Protein AF-0000000070210523 (afdb_homodimer)

Sequence (278 aa):
MSPIFCCSNTQGYKNRILSYESKFQTFMAWANYPKESNAVSPDTVPSSADITFAIQVVKQTNYGPLDSKRYFVTGSDGVFVEVTEQWLIDANFEKLNTFKNFKCATHNKFFEVNIYQKNPTNAHHWRANIARPATEIDLMSPIFCCSNTQGYKNRILSYESKFQTFMAWANYPKESNAVSPDTVPSSADITFAIQVVKQTNYGPLDSKRYFVTGSDGVFVEVTEQWLIDANFEKLNTFKNFKCATHNKFFEVNIYQKNPTNAHHWRANIARPATEIDL

Organism: Alternaria alternata (NCBI:txid5599)

Secondary structure (DSSP, 8-state):
-EESSSSTT-EE-S----BSHHHHHHHHHHH-TT-EE-PPPGGGSPPGGG--EEEEEEEEETTS-EEEEEEEEE-TT--EEEE-HHHHHHTTEEEEEEEEEEEETTTTEEEEEEEEEE-SGGGTGGGTSS---TT----/-EESSSSTT-EE-S----BSHHHHHHHHHHH-TT-EE-PPPGGGSPPGGG--EEEEEEEEETTS-EEEEEEEEE-TT--EEEE-HHHHHHTTEEEEEEEEEEEETTTTEEEEEEEEEE-SGGGTGGGTTS---TT----

Solvent-accessible surface area (backbone atoms only — not comparable to full-atom values): 15990 Å² total; per-residue (Å²): 113,45,61,72,39,95,45,82,66,57,36,83,41,94,58,61,82,55,41,57,43,62,59,54,50,51,46,51,70,60,42,39,50,80,30,60,52,54,62,50,58,76,87,73,49,74,61,66,89,55,36,64,44,33,37,35,44,35,34,25,36,68,100,52,60,80,70,47,80,43,34,32,36,28,48,90,81,62,57,69,42,37,39,50,72,66,54,41,56,76,63,38,46,39,78,46,101,50,65,38,34,30,36,21,78,92,75,43,34,34,33,41,40,34,40,26,32,62,45,78,71,52,72,65,58,64,67,68,84,58,77,80,68,80,66,82,65,85,122,114,44,61,72,38,93,44,81,66,56,36,84,40,92,57,62,83,55,40,56,44,62,59,54,49,51,46,50,70,62,43,40,51,82,31,60,50,55,65,50,59,77,87,73,50,74,60,67,88,53,38,64,44,33,39,36,44,36,34,27,35,68,99,51,61,81,69,44,79,44,35,33,37,28,49,90,82,63,60,70,44,35,40,50,72,65,54,41,57,74,64,39,46,38,78,47,100,48,66,41,35,30,36,20,79,90,75,44,34,32,34,41,37,32,37,26,31,63,42,81,70,51,77,66,59,66,69,70,82,63,72,84,66,84,65,85,64,86,122

Structure (mmCIF, N/CA/C/O backbone):
data_AF-0000000070210523-model_v1
#
loop_
_entity.id
_entity.type
_entity.pdbx_description
1 polymer 'Uncharacterized protein'
#
loop_
_atom_site.group_PDB
_atom_site.id
_atom_site.type_symbol
_atom_site.label_atom_id
_atom_site.label_alt_id
_atom_site.label_comp_id
_atom_site.label_asym_id
_atom_site.label_entity_id
_atom_site.label_seq_id
_atom_site.pdbx_PDB_ins_code
_atom_site.Cartn_x
_atom_site.Cartn_y
_atom_site.Cartn_z
_atom_site.occupancy
_atom_site.B_iso_or_equiv
_atom_site.auth_seq_id
_atom_site.auth_comp_id
_atom_site.auth_asym_id
_atom_site.auth_atom_id
_atom_site.pdbx_PDB_model_num
ATOM 1 N N . MET A 1 1 ? -2.912 31.094 9.398 1 88.38 1 MET A N 1
ATOM 2 C CA . MET A 1 1 ? -2.1 30.094 8.703 1 88.38 1 MET A CA 1
ATOM 3 C C . MET A 1 1 ? -0.884 29.703 9.531 1 88.38 1 MET A C 1
ATOM 5 O O . MET A 1 1 ? -0.323 30.531 10.25 1 88.38 1 MET A O 1
ATOM 9 N N . SER A 1 2 ? -0.708 28.469 9.703 1 92.94 2 SER A N 1
ATOM 10 C CA . SER A 1 2 ? 0.456 27.969 10.422 1 92.94 2 SER A CA 1
ATOM 11 C C . SER A 1 2 ? 1.292 27.047 9.555 1 92.94 2 SER A C 1
ATOM 13 O O . SER A 1 2 ? 0.769 26.406 8.641 1 92.94 2 SER A O 1
ATOM 15 N N . PRO A 1 3 ? 2.607 27.047 9.773 1 94.81 3 PRO A N 1
ATOM 16 C CA . PRO A 1 3 ? 3.457 26.141 9.008 1 94.81 3 PRO A CA 1
ATOM 17 C C . PRO A 1 3 ? 3.07 24.672 9.188 1 94.81 3 PRO A C 1
ATOM 19 O O . PRO A 1 3 ? 2.684 24.266 10.289 1 94.81 3 PRO A O 1
ATOM 22 N N . ILE A 1 4 ? 3.141 24 8.086 1 95.19 4 ILE A N 1
ATOM 23 C CA . ILE A 1 4 ? 2.824 22.578 8.164 1 95.19 4 ILE A CA 1
ATOM 24 C C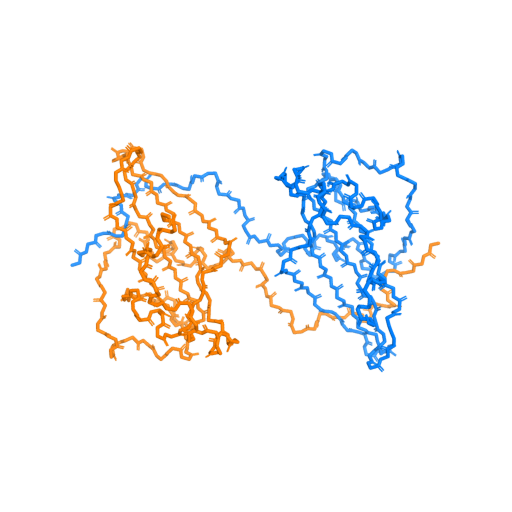 . ILE A 1 4 ? 3.973 21.828 8.836 1 95.19 4 ILE A C 1
ATOM 26 O O . ILE A 1 4 ? 3.75 21 9.727 1 95.19 4 ILE A O 1
ATOM 30 N N . PHE A 1 5 ? 5.184 22.125 8.383 1 95.31 5 PHE A N 1
ATOM 31 C CA . PHE A 1 5 ? 6.402 21.594 8.992 1 95.31 5 PHE A CA 1
ATOM 32 C C . PHE A 1 5 ? 7.148 22.703 9.734 1 95.31 5 PHE A C 1
ATOM 34 O O . PHE A 1 5 ? 7.043 23.875 9.375 1 95.31 5 PHE A O 1
ATOM 41 N N . CYS A 1 6 ? 7.828 22.344 10.703 1 94.31 6 CYS A N 1
ATOM 42 C CA . CYS A 1 6 ? 8.414 23.344 11.602 1 94.31 6 CYS A CA 1
ATOM 43 C C . CYS A 1 6 ? 9.562 24.078 10.93 1 94.31 6 CYS A C 1
ATOM 45 O O . CYS A 1 6 ? 9.844 25.234 11.258 1 94.31 6 CYS A O 1
ATOM 47 N N . CYS A 1 7 ? 10.297 23.5 10.125 1 94.5 7 CYS A N 1
ATOM 48 C CA . CYS A 1 7 ? 11.398 24.172 9.445 1 94.5 7 CYS A CA 1
ATOM 49 C C . CYS A 1 7 ? 11.906 23.312 8.289 1 94.5 7 CYS A C 1
ATOM 51 O O . CYS A 1 7 ? 11.328 22.281 7.969 1 94.5 7 CYS A O 1
ATOM 53 N N . SER A 1 8 ? 12.898 23.812 7.5 1 90.56 8 SER A N 1
ATOM 54 C CA . SER A 1 8 ? 13.414 23.172 6.293 1 90.56 8 SER A CA 1
ATOM 55 C C . SER A 1 8 ? 14.312 21.984 6.637 1 90.56 8 SER A C 1
ATOM 57 O O . SER A 1 8 ? 14.766 21.266 5.746 1 90.56 8 SER A O 1
ATOM 59 N N . ASN A 1 9 ? 14.43 21.766 7.977 1 89.25 9 ASN A N 1
ATOM 60 C CA . ASN A 1 9 ? 15.32 20.688 8.383 1 89.25 9 ASN A CA 1
ATOM 61 C C . ASN A 1 9 ? 14.555 19.391 8.609 1 89.25 9 ASN A C 1
ATOM 63 O O . ASN A 1 9 ? 15.125 18.391 9.062 1 89.25 9 ASN A O 1
ATOM 67 N N . THR A 1 10 ? 13.266 19.438 8.359 1 90.5 10 THR A N 1
ATOM 68 C CA . THR A 1 10 ? 12.461 18.219 8.477 1 90.5 10 THR A CA 1
ATOM 69 C C . THR A 1 10 ? 12.898 17.188 7.453 1 90.5 10 THR A C 1
ATOM 71 O O . THR A 1 10 ? 12.938 17.469 6.254 1 90.5 10 THR A O 1
ATOM 74 N N . GLN A 1 11 ? 13.32 15.953 7.934 1 87.44 11 GLN A N 1
ATOM 75 C CA . GLN A 1 11 ? 13.805 14.906 7.051 1 87.44 11 GLN A CA 1
ATOM 76 C C . GLN A 1 11 ? 13.086 13.586 7.312 1 87.44 11 GLN A C 1
ATOM 78 O O . GLN A 1 11 ? 12.625 13.336 8.43 1 87.44 11 GLN A O 1
ATOM 83 N N . GLY A 1 12 ? 13.031 12.828 6.203 1 87 12 GLY A N 1
ATOM 84 C CA . GLY A 1 12 ? 12.461 11.5 6.352 1 87 12 GLY A CA 1
ATOM 85 C C . GLY A 1 12 ? 13.164 10.664 7.406 1 87 12 GLY A C 1
ATOM 86 O O . GLY A 1 12 ? 14.383 10.773 7.59 1 87 12 GLY A O 1
ATOM 87 N N . TYR A 1 13 ? 12.328 9.938 8.18 1 82.75 13 TYR A N 1
ATOM 88 C CA . TYR A 1 13 ? 12.852 9.109 9.266 1 82.75 13 TYR A CA 1
ATOM 89 C C . TYR A 1 13 ? 12.391 7.664 9.109 1 82.75 13 TYR A C 1
ATOM 91 O O . TYR A 1 13 ? 11.219 7.352 9.305 1 82.75 13 TYR A O 1
ATOM 99 N N . LYS A 1 14 ? 13.219 6.691 8.844 1 69.31 14 LYS A N 1
ATOM 100 C CA . LYS A 1 14 ? 13.039 5.242 8.766 1 69.31 14 LYS A CA 1
ATOM 101 C C . LYS A 1 14 ? 11.844 4.891 7.879 1 69.31 14 LYS A C 1
ATOM 103 O O . LYS A 1 14 ? 11.031 4.031 8.234 1 69.31 14 LYS A O 1
ATOM 108 N N . ASN A 1 15 ? 11.656 5.715 6.773 1 69.75 15 ASN A N 1
ATOM 109 C CA . ASN A 1 15 ? 10.523 5.48 5.887 1 69.75 15 ASN A CA 1
ATOM 110 C C . ASN A 1 15 ? 10.758 4.27 4.984 1 69.75 15 ASN A C 1
ATOM 112 O O . ASN A 1 15 ? 11.875 4.043 4.516 1 69.75 15 ASN A O 1
ATOM 116 N N . ARG A 1 16 ? 9.719 3.406 5.051 1 58.41 16 ARG A N 1
ATOM 117 C CA . ARG A 1 16 ? 9.758 2.279 4.121 1 58.41 16 ARG A CA 1
ATOM 118 C C . ARG A 1 16 ? 9.062 2.629 2.811 1 58.41 16 ARG A C 1
ATOM 120 O O . ARG A 1 16 ? 8.18 3.486 2.777 1 58.41 16 ARG A O 1
ATOM 127 N N . ILE A 1 17 ? 9.727 2.383 1.803 1 55.66 17 ILE A N 1
ATOM 128 C CA . ILE A 1 17 ? 9.031 2.537 0.526 1 55.66 17 ILE A CA 1
ATOM 129 C C . ILE A 1 17 ? 7.746 1.714 0.532 1 55.66 17 ILE A C 1
ATOM 131 O O . ILE A 1 17 ? 7.781 0.5 0.744 1 55.66 17 ILE A O 1
ATOM 135 N N . LEU A 1 18 ? 6.688 2.541 0.627 1 59.22 18 LEU A N 1
ATOM 136 C CA . LEU A 1 18 ? 5.387 1.886 0.697 1 59.22 18 LEU A CA 1
ATOM 137 C C . LEU A 1 18 ? 4.855 1.584 -0.7 1 59.22 18 LEU A C 1
ATOM 139 O O . LEU A 1 18 ? 3.816 2.113 -1.101 1 59.22 18 LEU A O 1
ATOM 143 N N . SER A 1 19 ? 5.582 1.143 -1.486 1 62.94 19 SER A N 1
ATOM 144 C CA . SER A 1 19 ? 5.125 0.692 -2.797 1 62.94 19 SER A CA 1
ATOM 145 C C . SER A 1 19 ? 5.324 -0.81 -2.965 1 62.94 19 SER A C 1
ATOM 147 O O . SER A 1 19 ? 6.379 -1.346 -2.617 1 62.94 19 SER A O 1
ATOM 149 N N . TYR A 1 20 ? 4.168 -1.406 -3.096 1 71.75 20 TYR A N 1
ATOM 150 C CA . TYR A 1 20 ? 4.262 -2.818 -3.447 1 71.75 20 TYR A CA 1
ATOM 151 C C . TYR A 1 20 ? 4.461 -2.994 -4.949 1 71.75 20 TYR A C 1
ATOM 153 O O . TYR A 1 20 ? 4.637 -4.117 -5.43 1 71.75 20 TYR A O 1
ATOM 161 N N . GLU A 1 21 ? 4.535 -1.792 -5.578 1 77.19 21 GLU A N 1
ATOM 162 C CA . GLU A 1 21 ? 4.617 -1.863 -7.035 1 77.19 21 GLU A CA 1
ATOM 163 C C . GLU A 1 21 ? 5.895 -2.57 -7.48 1 77.19 21 GLU A C 1
ATOM 165 O O . GLU A 1 21 ? 5.867 -3.395 -8.398 1 77.19 21 GLU A O 1
ATOM 170 N N . SER A 1 22 ? 6.934 -2.266 -6.762 1 78.19 22 SER A N 1
ATOM 171 C CA . SER A 1 22 ? 8.211 -2.857 -7.141 1 78.19 22 SER A CA 1
ATOM 172 C C . SER A 1 22 ? 8.195 -4.375 -6.973 1 78.19 22 SER A C 1
ATOM 174 O O . SER A 1 22 ? 8.82 -5.098 -7.746 1 78.19 22 SER A O 1
ATOM 176 N N . LYS A 1 23 ? 7.5 -4.898 -6.035 1 82.81 23 LYS A N 1
ATOM 177 C CA . LYS A 1 23 ? 7.395 -6.336 -5.812 1 82.81 23 LYS A CA 1
ATOM 178 C C . LYS A 1 23 ? 6.656 -7.02 -6.961 1 82.81 23 LYS A C 1
ATOM 180 O O . LYS A 1 23 ? 7.074 -8.078 -7.434 1 82.81 23 LYS A O 1
ATOM 185 N N . PHE A 1 24 ? 5.555 -6.312 -7.438 1 87.62 24 PHE A N 1
ATOM 186 C CA . PHE A 1 24 ? 4.824 -6.844 -8.578 1 87.62 24 PHE A CA 1
ATOM 187 C C . PHE A 1 24 ? 5.699 -6.84 -9.828 1 87.62 24 PHE A C 1
ATOM 189 O O . PHE A 1 24 ? 5.734 -7.824 -10.57 1 87.62 24 PHE A O 1
ATOM 196 N N . GLN A 1 25 ? 6.422 -5.742 -9.984 1 83.56 25 GLN A N 1
ATOM 197 C CA . GLN A 1 25 ? 7.254 -5.609 -11.172 1 83.56 25 GLN A CA 1
ATOM 198 C C . GLN A 1 25 ? 8.375 -6.645 -11.188 1 83.56 25 GLN A C 1
ATOM 200 O O . GLN A 1 25 ? 8.656 -7.25 -12.219 1 83.56 25 GLN A O 1
ATOM 205 N N . THR A 1 26 ? 9.008 -6.816 -10.07 1 85 26 THR A N 1
ATOM 206 C CA . THR A 1 26 ? 10.078 -7.793 -9.953 1 85 26 THR A CA 1
ATOM 207 C C . THR A 1 26 ? 9.57 -9.195 -10.266 1 85 26 THR A C 1
ATOM 209 O O . THR A 1 26 ? 10.203 -9.938 -11.023 1 85 26 THR A O 1
ATOM 212 N N . PHE A 1 27 ? 8.391 -9.539 -9.758 1 93.69 27 PHE A N 1
ATOM 213 C CA . PHE A 1 27 ? 7.852 -10.867 -9.992 1 93.69 27 PHE A CA 1
ATOM 214 C C . PHE A 1 27 ? 7.445 -11.039 -11.453 1 93.69 27 PHE A C 1
ATOM 216 O O . PHE A 1 27 ? 7.75 -12.062 -12.07 1 93.69 27 PHE A O 1
ATOM 223 N N . MET A 1 28 ? 6.785 -10.047 -11.961 1 91.69 28 MET A N 1
ATOM 224 C CA . MET A 1 28 ? 6.285 -10.188 -13.328 1 91.69 28 MET A CA 1
ATOM 225 C C . MET A 1 28 ? 7.438 -10.25 -14.328 1 91.69 28 MET A C 1
ATOM 227 O O . MET A 1 28 ? 7.344 -10.938 -15.344 1 91.69 28 MET A O 1
ATOM 231 N N . ALA A 1 29 ? 8.508 -9.539 -13.992 1 86.94 29 ALA A N 1
ATOM 232 C CA . ALA A 1 29 ? 9.688 -9.609 -14.852 1 86.94 29 ALA A CA 1
ATOM 233 C C . ALA A 1 29 ? 10.289 -11.008 -14.836 1 86.94 29 ALA A C 1
ATOM 235 O O . ALA A 1 29 ? 10.766 -11.5 -15.867 1 86.94 29 ALA A O 1
ATOM 236 N N . TRP A 1 30 ? 10.234 -11.648 -13.719 1 91.38 30 TRP A N 1
ATOM 237 C CA . TRP A 1 30 ? 10.797 -12.984 -13.562 1 91.38 30 TRP A CA 1
ATOM 238 C C . TRP A 1 30 ? 9.844 -14.047 -14.094 1 91.38 30 TRP A C 1
ATOM 240 O O . TRP A 1 30 ? 10.266 -15.016 -14.727 1 91.38 30 TRP A O 1
ATOM 250 N N . ALA A 1 31 ? 8.523 -13.898 -13.844 1 94.56 31 ALA A N 1
ATOM 251 C CA . ALA A 1 31 ? 7.531 -14.961 -14 1 94.56 31 ALA A CA 1
ATOM 252 C C . ALA A 1 31 ? 6.918 -14.93 -15.398 1 94.56 31 ALA A C 1
ATOM 254 O O . ALA A 1 31 ? 6.195 -15.852 -15.781 1 94.56 31 ALA A O 1
ATOM 255 N N . ASN A 1 32 ? 7.215 -13.898 -16.062 1 88.25 32 ASN A N 1
ATOM 256 C CA . ASN A 1 32 ? 6.551 -13.766 -17.359 1 88.25 32 ASN A CA 1
ATOM 257 C C . ASN A 1 32 ? 6.734 -15.008 -18.219 1 88.25 32 ASN A C 1
ATOM 259 O O . ASN A 1 32 ? 7.762 -15.688 -18.125 1 88.25 32 ASN A O 1
ATOM 263 N N . TYR A 1 33 ? 5.668 -15.242 -19.078 1 90.44 33 TYR A N 1
ATOM 264 C CA . TYR A 1 33 ? 5.734 -16.375 -19.984 1 90.44 33 TYR A CA 1
ATOM 265 C C . TYR A 1 33 ? 7.02 -16.344 -20.812 1 90.44 33 TYR A C 1
ATOM 267 O O . TYR A 1 33 ? 7.457 -15.266 -21.25 1 90.44 33 TYR A O 1
ATOM 275 N N . PRO A 1 34 ? 7.656 -17.422 -20.859 1 93.44 34 PRO A N 1
ATOM 276 C CA . PRO A 1 34 ? 7.27 -18.828 -20.672 1 93.44 34 PRO A CA 1
ATOM 277 C C . PRO A 1 34 ? 7.805 -19.422 -19.375 1 93.44 34 PRO A C 1
ATOM 279 O O . PRO A 1 34 ? 8.078 -20.609 -19.297 1 93.44 34 PRO A O 1
ATOM 282 N N . LYS A 1 35 ? 7.961 -18.609 -18.391 1 93.25 35 LYS A N 1
ATOM 283 C CA . LYS A 1 35 ? 8.508 -19.109 -17.125 1 93.25 35 LYS A CA 1
ATOM 284 C C . LYS A 1 35 ? 7.684 -20.281 -16.594 1 93.25 35 LYS A C 1
ATOM 286 O O . LYS A 1 35 ? 6.453 -20.219 -16.562 1 93.25 35 LYS A O 1
ATOM 291 N N . GLU A 1 36 ? 8.336 -21.375 -16.281 1 95.69 36 GLU A N 1
ATOM 292 C CA . GLU A 1 36 ? 7.723 -22.531 -15.641 1 95.69 36 GLU A CA 1
ATOM 293 C C . GLU A 1 36 ? 8.305 -22.766 -14.25 1 95.69 36 GLU A C 1
ATOM 295 O O . GLU A 1 36 ? 9.43 -22.344 -13.961 1 95.69 36 GLU A O 1
ATOM 300 N N . SER A 1 37 ? 7.496 -23.297 -13.352 1 94.44 37 SER A N 1
ATOM 301 C CA . SER A 1 37 ? 7.961 -23.547 -11.992 1 94.44 37 SER A CA 1
ATOM 302 C C . SER A 1 37 ? 7.203 -24.703 -11.352 1 94.44 37 SER A C 1
ATOM 304 O O . SER A 1 37 ? 6.125 -25.078 -11.812 1 94.44 37 SER A O 1
ATOM 306 N N . ASN A 1 38 ? 7.836 -25.344 -10.398 1 95 38 ASN A N 1
ATOM 307 C CA . ASN A 1 38 ? 7.215 -26.281 -9.477 1 95 38 ASN A CA 1
ATOM 308 C C . ASN A 1 38 ? 7.688 -26.047 -8.039 1 95 38 ASN A C 1
ATOM 310 O O . ASN A 1 38 ? 8.828 -25.625 -7.816 1 95 38 ASN A O 1
ATOM 314 N N . ALA A 1 39 ? 6.727 -26.281 -7.125 1 93.69 39 ALA A N 1
ATOM 315 C CA . ALA A 1 39 ? 7.082 -26.062 -5.723 1 93.69 39 ALA A CA 1
ATOM 316 C C . ALA A 1 39 ? 8.273 -26.938 -5.324 1 93.69 39 ALA A C 1
ATOM 318 O O . ALA A 1 39 ? 8.344 -28.109 -5.695 1 93.69 39 ALA A O 1
ATOM 319 N N . VAL A 1 40 ? 9.195 -26.328 -4.66 1 91.38 40 VAL A N 1
ATOM 320 C CA . VAL A 1 40 ? 10.398 -27.031 -4.227 1 91.38 40 VAL A CA 1
ATOM 321 C C . VAL A 1 40 ? 10.203 -27.547 -2.799 1 91.38 40 VAL A C 1
ATOM 323 O O . VAL A 1 40 ? 9.25 -27.156 -2.117 1 91.38 40 VAL A O 1
ATOM 326 N N . SER A 1 41 ? 11.055 -28.453 -2.445 1 89.44 41 SER A N 1
ATOM 327 C CA . SER A 1 41 ? 11.055 -28.922 -1.065 1 89.44 41 SER A CA 1
ATOM 328 C C . SER A 1 41 ? 11.414 -27.812 -0.097 1 89.44 41 SER A C 1
ATOM 330 O O . SER A 1 41 ? 12.234 -26.938 -0.419 1 89.44 41 SER A O 1
ATOM 332 N N . PRO A 1 42 ? 10.781 -27.812 1.046 1 85.5 42 PRO A N 1
ATOM 333 C CA . PRO A 1 42 ? 11.023 -26.75 2.025 1 85.5 42 PRO A CA 1
ATOM 334 C C . PRO A 1 42 ? 12.508 -26.578 2.344 1 85.5 42 PRO A C 1
ATOM 336 O O . PRO A 1 42 ? 12.953 -25.453 2.641 1 85.5 42 PRO A O 1
ATOM 339 N N . ASP A 1 43 ? 13.227 -27.656 2.221 1 83.12 43 ASP A N 1
ATOM 340 C CA . ASP A 1 43 ? 14.641 -27.609 2.59 1 83.12 43 ASP A CA 1
ATOM 341 C C . ASP A 1 43 ? 15.453 -26.828 1.568 1 83.12 43 ASP A C 1
ATOM 343 O O . ASP A 1 43 ? 16.562 -26.391 1.858 1 83.12 43 ASP A O 1
ATOM 347 N N . THR A 1 44 ? 14.906 -26.625 0.389 1 81.75 44 THR A N 1
ATOM 348 C CA . THR A 1 44 ? 15.641 -25.953 -0.678 1 81.75 44 THR A CA 1
ATOM 349 C C . THR A 1 44 ? 15.289 -24.469 -0.729 1 81.75 44 THR A C 1
ATOM 351 O O . THR A 1 44 ? 15.883 -23.719 -1.492 1 81.75 44 THR A O 1
ATOM 354 N N . VAL A 1 45 ? 14.32 -24.094 0.044 1 83.56 45 VAL A N 1
ATOM 355 C CA . VAL A 1 45 ? 13.891 -22.703 0.057 1 83.56 45 VAL A CA 1
ATOM 356 C C . VAL A 1 45 ? 14.906 -21.859 0.819 1 83.56 45 VAL A C 1
ATOM 358 O O . VAL A 1 45 ? 15.422 -22.281 1.857 1 83.56 45 VAL A O 1
ATOM 361 N N . PRO A 1 46 ? 15.297 -20.688 0.19 1 75.69 46 PRO A N 1
ATOM 362 C CA . PRO A 1 46 ? 16.172 -19.797 0.97 1 75.69 46 PRO A CA 1
ATOM 363 C C . PRO A 1 46 ? 15.641 -19.562 2.387 1 75.69 46 PRO A C 1
ATOM 365 O O . PRO A 1 46 ? 14.453 -19.75 2.646 1 75.69 46 PRO A O 1
ATOM 368 N N . SER A 1 47 ? 16.609 -19.234 3.287 1 74.69 47 SER A N 1
ATOM 369 C CA . SER A 1 47 ? 16.203 -18.969 4.668 1 74.69 47 SER A CA 1
ATOM 370 C C . SER A 1 47 ? 15.086 -17.938 4.734 1 74.69 47 SER A C 1
ATOM 372 O O . SER A 1 47 ? 15.141 -16.922 4.043 1 74.69 47 SER A O 1
ATOM 374 N N . SER A 1 48 ? 14.023 -18.266 5.445 1 68.44 48 SER A N 1
ATOM 375 C CA . SER A 1 48 ? 12.867 -17.375 5.594 1 68.44 48 SER A CA 1
ATOM 376 C C . SER A 1 48 ? 13.289 -16 6.082 1 68.44 48 SER A C 1
ATOM 378 O O . SER A 1 48 ? 12.609 -15.008 5.82 1 68.44 48 SER A O 1
ATOM 380 N N . ALA A 1 49 ? 14.43 -16 6.781 1 68.06 49 ALA A N 1
ATOM 381 C CA . ALA A 1 49 ? 14.898 -14.719 7.305 1 68.06 49 ALA A CA 1
ATOM 382 C C . ALA A 1 49 ? 15.273 -13.766 6.172 1 68.06 49 ALA A C 1
ATOM 384 O O . ALA A 1 49 ? 15.227 -12.547 6.332 1 68.06 49 ALA A O 1
ATOM 385 N N . ASP A 1 50 ? 15.5 -14.375 5.031 1 75.31 50 ASP A N 1
ATOM 386 C CA . ASP A 1 50 ? 15.969 -13.578 3.902 1 75.31 50 ASP A CA 1
ATOM 387 C C . ASP A 1 50 ? 14.812 -13.211 2.973 1 75.31 50 ASP A C 1
ATOM 389 O O . ASP A 1 50 ? 14.992 -12.438 2.031 1 75.31 50 ASP A O 1
ATOM 393 N N . ILE A 1 51 ? 13.758 -13.844 3.312 1 79.75 51 ILE A N 1
ATOM 394 C CA . ILE A 1 51 ? 12.594 -13.633 2.459 1 79.75 51 ILE A CA 1
ATOM 395 C C . ILE A 1 51 ? 11.711 -12.539 3.053 1 79.75 51 ILE A C 1
ATOM 397 O O . ILE A 1 51 ? 11.289 -12.625 4.211 1 79.75 51 ILE A O 1
ATOM 401 N N . THR A 1 52 ? 11.547 -11.508 2.25 1 74.06 52 THR A N 1
ATOM 402 C CA . THR A 1 52 ? 10.797 -10.383 2.793 1 74.06 52 THR A CA 1
ATOM 403 C C . THR A 1 52 ? 9.359 -10.398 2.299 1 74.06 52 THR A C 1
ATOM 405 O O . THR A 1 52 ? 8.469 -9.844 2.947 1 74.06 52 THR A O 1
ATOM 408 N N . PHE A 1 53 ? 9.117 -10.992 1.183 1 86.62 53 PHE A N 1
ATOM 409 C CA . PHE A 1 53 ? 7.738 -11.055 0.72 1 86.62 53 PHE A CA 1
ATOM 410 C C . PHE A 1 53 ? 7.508 -12.305 -0.126 1 86.62 53 PHE A C 1
ATOM 412 O O . PHE A 1 53 ? 8.461 -12.977 -0.515 1 86.62 53 PHE A O 1
ATOM 419 N N . ALA A 1 54 ? 6.336 -12.625 -0.255 1 92.25 54 ALA A N 1
ATOM 420 C CA . ALA A 1 54 ? 5.898 -13.727 -1.114 1 92.25 54 ALA A CA 1
ATOM 421 C C . ALA A 1 54 ? 4.832 -13.258 -2.1 1 92.25 54 ALA A C 1
ATOM 423 O O . ALA A 1 54 ? 4.176 -12.234 -1.876 1 92.25 54 ALA A O 1
ATOM 424 N N . ILE A 1 55 ? 4.781 -13.914 -3.189 1 95.5 55 ILE A N 1
ATOM 425 C CA . ILE A 1 55 ? 3.793 -13.641 -4.223 1 95.5 55 ILE A CA 1
ATOM 426 C C . ILE A 1 55 ? 2.836 -14.82 -4.352 1 95.5 55 ILE A C 1
ATOM 428 O O . ILE A 1 55 ? 3.262 -15.977 -4.336 1 95.5 55 ILE A O 1
ATOM 432 N N . GLN A 1 56 ? 1.583 -14.602 -4.383 1 95.75 56 GLN A N 1
ATOM 433 C CA . GLN A 1 56 ? 0.582 -15.586 -4.773 1 95.75 56 GLN A CA 1
ATOM 434 C C . GLN A 1 56 ? 0.037 -15.297 -6.168 1 95.75 56 GLN A C 1
ATOM 436 O O . GLN A 1 56 ? -0.278 -14.148 -6.492 1 95.75 56 GLN A O 1
ATOM 441 N N . VAL A 1 57 ? 0.057 -16.312 -7.016 1 96.25 57 VAL A N 1
ATOM 442 C CA . VAL A 1 57 ? -0.606 -16.234 -8.312 1 96.25 57 VAL A CA 1
ATOM 443 C C . VAL A 1 57 ? -1.846 -17.125 -8.32 1 96.25 57 VAL A C 1
ATOM 445 O O . VAL A 1 57 ? -1.741 -18.344 -8.164 1 96.25 57 VAL A O 1
ATOM 448 N N . VAL A 1 58 ? -2.979 -16.531 -8.422 1 93.62 58 VAL A N 1
ATOM 449 C CA . VAL A 1 58 ? -4.238 -17.25 -8.547 1 93.62 58 VAL A CA 1
ATOM 450 C C . VAL A 1 58 ? -4.68 -17.281 -10.008 1 93.62 58 VAL A C 1
ATOM 452 O O . VAL A 1 58 ? -4.801 -16.219 -10.641 1 93.62 58 VAL A O 1
ATOM 455 N N . LYS A 1 59 ? -4.781 -18.422 -10.5 1 95.12 59 LYS A N 1
ATOM 456 C CA . LYS A 1 59 ? -5.25 -18.609 -11.867 1 95.12 59 LYS A CA 1
ATOM 457 C C . LYS A 1 59 ? -6.684 -19.141 -11.891 1 95.12 59 LYS A C 1
ATOM 459 O O . LYS A 1 59 ? -7.016 -20.078 -11.18 1 95.12 59 LYS A O 1
ATOM 464 N N . GLN A 1 60 ? -7.461 -18.438 -12.648 1 92.69 60 GLN A N 1
ATOM 465 C CA . GLN A 1 60 ? -8.859 -18.844 -12.75 1 92.69 60 GLN A CA 1
ATOM 466 C C . GLN A 1 60 ? -9.359 -18.734 -14.188 1 92.69 60 GLN A C 1
ATOM 468 O O . GLN A 1 60 ? -8.883 -17.891 -14.953 1 92.69 60 GLN A O 1
ATOM 473 N N . THR A 1 61 ? -10.172 -19.688 -14.594 1 91.06 61 THR A N 1
ATOM 474 C CA . THR A 1 61 ? -10.914 -19.547 -15.844 1 91.06 61 THR A CA 1
ATOM 475 C C . THR A 1 61 ? -12.055 -18.547 -15.68 1 91.06 61 THR A C 1
ATOM 477 O O . THR A 1 61 ? -12.789 -18.594 -14.688 1 91.06 61 THR A O 1
ATOM 480 N N . ASN A 1 62 ? -12.023 -17.562 -16.562 1 80.94 62 ASN A N 1
ATOM 481 C CA . ASN A 1 62 ? -13.102 -16.578 -16.484 1 80.94 62 ASN A CA 1
ATOM 482 C C . ASN A 1 62 ? -14.469 -17.25 -16.375 1 80.94 62 ASN A C 1
ATOM 484 O O . ASN A 1 62 ? -14.844 -18.062 -17.234 1 80.94 62 ASN A O 1
ATOM 488 N N . TYR A 1 63 ? -15.289 -16.953 -15.234 1 79.56 63 TYR A N 1
ATOM 489 C CA . TYR A 1 63 ? -16.578 -17.562 -14.93 1 79.56 63 TYR A CA 1
ATOM 490 C C . TYR A 1 63 ? -16.438 -19.062 -14.734 1 79.56 63 TYR A C 1
ATOM 492 O O . TYR A 1 63 ? -17.391 -19.812 -14.953 1 79.56 63 TYR A O 1
ATOM 500 N N . GLY A 1 64 ? -15.305 -19.484 -14.547 1 85.31 64 GLY A N 1
ATOM 501 C CA . GLY A 1 64 ? -15.039 -20.891 -14.328 1 85.31 64 GLY A CA 1
ATOM 502 C C . GLY A 1 64 ? -14.383 -21.172 -12.984 1 85.31 64 GLY A C 1
ATOM 503 O O . GLY A 1 64 ? -14.398 -20.328 -12.094 1 85.31 64 GLY A O 1
ATOM 504 N N . PRO A 1 65 ? -13.992 -22.375 -12.82 1 85.88 65 PRO A N 1
ATOM 505 C CA . PRO A 1 65 ? -13.375 -22.797 -11.562 1 85.88 65 PRO A CA 1
ATOM 506 C C . PRO A 1 65 ? -11.969 -22.25 -11.367 1 85.88 65 PRO A C 1
ATOM 508 O O . PRO A 1 65 ? -11.359 -21.766 -12.328 1 85.88 65 PRO A O 1
ATOM 511 N N . LEU A 1 66 ? -11.523 -22.25 -10.141 1 89.94 66 LEU A N 1
ATOM 512 C CA . LEU A 1 66 ? -10.133 -21.953 -9.797 1 89.94 66 LEU A CA 1
ATOM 513 C C . LEU A 1 66 ? -9.195 -22.984 -10.398 1 89.94 66 LEU A C 1
ATOM 515 O O . LEU A 1 66 ? -9.422 -24.188 -10.25 1 89.94 66 LEU A O 1
ATOM 519 N N . ASP A 1 67 ? -8.242 -22.484 -11.211 1 92.81 67 ASP A N 1
ATOM 520 C CA . ASP A 1 67 ? -7.289 -23.375 -11.844 1 92.81 67 ASP A CA 1
ATOM 521 C C . ASP A 1 67 ? -6.133 -23.703 -10.906 1 92.81 67 ASP A C 1
ATOM 523 O O . ASP A 1 67 ? -5.738 -24.875 -10.781 1 92.81 67 ASP A O 1
ATOM 527 N N . SER A 1 68 ? -5.578 -22.703 -10.273 1 94.12 68 SER A N 1
ATOM 528 C CA . SER A 1 68 ? -4.434 -22.953 -9.406 1 94.12 68 SER A CA 1
ATOM 529 C C . SER A 1 68 ? -4.172 -21.766 -8.484 1 94.12 68 SER A C 1
ATOM 531 O O . SER A 1 68 ? -4.617 -20.641 -8.758 1 94.12 68 SER A O 1
ATOM 533 N N . LYS A 1 69 ? -3.611 -22.047 -7.309 1 94.81 69 LYS A N 1
ATOM 534 C CA . LYS A 1 69 ? -2.979 -21.094 -6.391 1 94.81 69 LYS A CA 1
ATOM 535 C C . LYS A 1 69 ? -1.517 -21.469 -6.148 1 94.81 69 LYS A C 1
ATOM 537 O O . LYS A 1 69 ? -1.219 -22.531 -5.617 1 94.81 69 LYS A O 1
ATOM 542 N N . ARG A 1 70 ? -0.699 -20.562 -6.641 1 96.38 70 ARG A N 1
ATOM 543 C CA . ARG A 1 70 ? 0.729 -20.828 -6.531 1 96.38 70 ARG A CA 1
ATOM 544 C C . ARG A 1 70 ? 1.438 -19.734 -5.738 1 96.38 70 ARG A C 1
ATOM 546 O O . ARG A 1 70 ? 1.025 -18.578 -5.762 1 96.38 70 ARG A O 1
ATOM 553 N N . TYR A 1 71 ? 2.479 -20.125 -5.031 1 96.44 71 TYR A N 1
ATOM 554 C CA . TYR A 1 71 ? 3.193 -19.219 -4.141 1 96.44 71 TYR A CA 1
ATOM 555 C C . TYR A 1 71 ? 4.68 -19.188 -4.48 1 96.44 71 TYR A C 1
ATOM 557 O O . TYR A 1 71 ? 5.281 -20.219 -4.773 1 96.44 71 TYR A O 1
ATOM 565 N N . PHE A 1 72 ? 5.203 -18.031 -4.461 1 95.56 72 PHE A N 1
ATOM 566 C CA . PHE A 1 72 ? 6.598 -17.797 -4.832 1 95.56 72 PHE A CA 1
ATOM 567 C C . PHE A 1 72 ? 7.289 -16.906 -3.814 1 95.56 72 PHE A C 1
ATOM 569 O O . PHE A 1 72 ? 6.695 -15.945 -3.314 1 95.56 72 PHE A O 1
ATOM 576 N N . VAL A 1 73 ? 8.562 -17.203 -3.496 1 93.69 73 VAL A N 1
ATOM 577 C CA . VAL A 1 73 ? 9.359 -16.375 -2.609 1 93.69 73 VAL A CA 1
ATOM 578 C C . VAL A 1 73 ? 10.719 -16.094 -3.254 1 93.69 73 VAL A C 1
ATOM 580 O O . VAL A 1 73 ? 11.148 -16.812 -4.156 1 93.69 73 VAL A O 1
ATOM 583 N N . THR A 1 74 ? 11.227 -14.992 -2.889 1 87 74 THR A N 1
ATOM 584 C CA . THR A 1 74 ? 12.547 -14.656 -3.412 1 87 74 THR A CA 1
ATOM 585 C C . THR A 1 74 ? 13.43 -14.078 -2.311 1 87 74 THR A C 1
ATOM 587 O O . THR A 1 74 ? 12.938 -13.461 -1.367 1 87 74 THR A O 1
ATOM 590 N N . GLY A 1 75 ? 14.586 -14.383 -2.395 1 77.12 75 GLY A N 1
ATOM 591 C CA . GLY A 1 75 ? 15.578 -13.727 -1.563 1 77.12 75 GLY A CA 1
ATOM 592 C C . GLY A 1 75 ? 16.078 -12.414 -2.152 1 77.12 75 GLY A C 1
ATOM 593 O O . GLY A 1 75 ? 15.328 -11.719 -2.842 1 77.12 75 GLY A O 1
ATOM 594 N N . SER A 1 76 ? 17.25 -12.055 -1.89 1 72.81 76 SER A N 1
ATOM 595 C CA . SER A 1 76 ? 17.844 -10.781 -2.287 1 72.81 76 SER A CA 1
ATOM 596 C C . SER A 1 76 ? 18.219 -10.789 -3.766 1 72.81 76 SER A C 1
ATOM 598 O O . SER A 1 76 ? 18.375 -9.727 -4.375 1 72.81 76 SER A O 1
ATOM 600 N N . ASP A 1 77 ? 18.25 -11.945 -4.426 1 73 77 ASP A N 1
ATOM 601 C CA . ASP A 1 77 ? 18.734 -12.023 -5.801 1 73 77 ASP A CA 1
ATOM 602 C C . ASP A 1 77 ? 17.594 -11.859 -6.797 1 73 77 ASP A C 1
ATOM 604 O O . ASP A 1 77 ? 17.828 -11.805 -8.008 1 73 77 ASP A O 1
ATOM 608 N N . GLY A 1 78 ? 16.422 -11.844 -6.367 1 76.44 78 GLY A N 1
ATOM 609 C CA . GLY A 1 78 ? 15.289 -11.602 -7.246 1 76.44 78 GLY A CA 1
ATOM 610 C C . GLY A 1 78 ? 14.82 -12.852 -7.973 1 76.44 78 GLY A C 1
ATOM 611 O O . GLY A 1 78 ? 13.898 -12.789 -8.789 1 76.44 78 GLY A O 1
ATOM 612 N N . VAL A 1 79 ? 15.562 -14 -7.703 1 83.06 79 VAL A N 1
ATOM 613 C CA . VAL A 1 79 ? 15.125 -15.258 -8.297 1 83.06 79 VAL A CA 1
ATOM 614 C C . VAL A 1 79 ? 14.07 -15.914 -7.414 1 83.06 79 VAL A C 1
ATOM 616 O O . VAL A 1 79 ? 14.297 -16.125 -6.219 1 83.06 79 VAL A O 1
ATOM 619 N N . PHE A 1 80 ? 12.984 -16.203 -8.031 1 93.62 80 PHE A N 1
ATOM 620 C CA . PHE A 1 80 ? 11.875 -16.719 -7.238 1 93.62 80 PHE A CA 1
ATOM 621 C C . PHE A 1 80 ? 11.906 -18.234 -7.199 1 93.62 80 PHE A C 1
ATOM 623 O O . PHE A 1 80 ? 12.375 -18.875 -8.148 1 93.62 80 PHE A O 1
ATOM 630 N N . VAL A 1 81 ? 11.477 -18.734 -6.137 1 92.94 81 VAL A N 1
ATOM 631 C CA . VAL A 1 81 ? 11.227 -20.172 -5.961 1 92.94 81 VAL A CA 1
ATOM 632 C C . VAL A 1 81 ? 9.773 -20.406 -5.57 1 92.94 81 VAL A C 1
ATOM 634 O O . VAL A 1 81 ? 9.211 -19.656 -4.766 1 92.94 81 VAL A O 1
ATOM 637 N N . GLU A 1 82 ? 9.195 -21.375 -6.215 1 96.56 82 GLU A N 1
ATOM 638 C CA . GLU A 1 82 ? 7.828 -21.734 -5.855 1 96.56 82 GLU A CA 1
ATOM 639 C C . GLU A 1 82 ? 7.793 -22.547 -4.57 1 96.56 82 GLU A C 1
ATOM 641 O O . GLU A 1 82 ? 8.609 -23.453 -4.383 1 96.56 82 GLU A O 1
ATOM 646 N N . VAL A 1 83 ? 6.898 -22.234 -3.633 1 95.12 83 VAL A N 1
ATOM 647 C CA . VAL A 1 83 ? 6.773 -22.922 -2.348 1 95.12 83 VAL A CA 1
ATOM 648 C C . VAL A 1 83 ? 5.324 -23.359 -2.133 1 95.12 83 VAL A C 1
ATOM 650 O O . VAL A 1 83 ? 4.434 -22.969 -2.889 1 95.12 83 VAL A O 1
ATOM 653 N N . THR A 1 84 ? 5.102 -24.219 -1.206 1 94.12 84 THR A N 1
ATOM 654 C CA . THR A 1 84 ? 3.754 -24.656 -0.866 1 94.12 84 THR A CA 1
ATOM 655 C C . THR A 1 84 ? 3.066 -23.641 0.043 1 94.12 84 THR A C 1
ATOM 657 O O . THR A 1 84 ? 3.73 -22.828 0.687 1 94.12 84 THR A O 1
ATOM 660 N N . GLU A 1 85 ? 1.741 -23.672 0.069 1 92.62 85 GLU A N 1
ATOM 661 C CA . GLU A 1 85 ? 0.985 -22.844 1.002 1 92.62 85 GLU A CA 1
ATOM 662 C C . GLU A 1 85 ? 1.399 -23.109 2.445 1 92.62 85 GLU A C 1
ATOM 664 O O . GLU A 1 85 ? 1.496 -22.188 3.256 1 92.62 85 GLU A O 1
ATOM 669 N N . GLN A 1 86 ? 1.64 -24.375 2.736 1 89.88 86 GLN A N 1
ATOM 670 C CA . GLN A 1 86 ? 2.045 -24.781 4.082 1 89.88 86 GLN A CA 1
ATOM 671 C C . GLN A 1 86 ? 3.346 -24.094 4.488 1 89.88 86 GLN A C 1
ATOM 673 O O . GLN A 1 86 ? 3.516 -23.703 5.645 1 89.88 86 GLN A O 1
ATOM 678 N N . TRP A 1 87 ? 4.207 -23.953 3.541 1 90.12 87 TRP A N 1
ATOM 679 C CA . TRP A 1 87 ? 5.461 -23.266 3.834 1 90.12 87 TRP A CA 1
ATOM 680 C C . TRP A 1 87 ? 5.211 -21.828 4.262 1 90.12 87 TRP A C 1
ATOM 682 O O . TRP A 1 87 ? 5.836 -21.344 5.207 1 90.12 87 TRP A O 1
ATOM 692 N N . LEU A 1 88 ? 4.379 -21.125 3.562 1 89.94 88 LEU A N 1
ATOM 693 C CA . LEU A 1 88 ? 4.051 -19.75 3.883 1 89.94 88 LEU A CA 1
ATOM 694 C C . LEU A 1 88 ? 3.459 -19.641 5.285 1 89.94 88 LEU A C 1
ATOM 696 O O . LEU A 1 88 ? 3.777 -18.703 6.027 1 89.94 88 LEU A O 1
ATOM 700 N N . ILE A 1 89 ? 2.568 -20.578 5.605 1 84.38 89 ILE A N 1
ATOM 701 C CA . ILE A 1 89 ? 1.914 -20.594 6.906 1 84.38 89 ILE A CA 1
ATOM 702 C C . ILE A 1 89 ? 2.955 -20.781 8.008 1 84.38 89 ILE A C 1
ATOM 704 O O . ILE A 1 89 ? 2.98 -20.031 8.984 1 84.38 89 ILE A O 1
ATOM 708 N N . ASP A 1 90 ? 3.814 -21.688 7.762 1 84.06 90 ASP A N 1
ATOM 709 C CA . ASP A 1 90 ? 4.844 -21.984 8.75 1 84.06 90 ASP A CA 1
ATOM 710 C C . ASP A 1 90 ? 5.801 -20.812 8.93 1 84.06 90 ASP A C 1
ATOM 712 O O . ASP A 1 90 ? 6.344 -20.609 10.016 1 84.06 90 ASP A O 1
ATOM 716 N N . ALA A 1 91 ? 5.953 -20.109 7.879 1 84.75 91 ALA A N 1
ATOM 717 C CA . ALA A 1 91 ? 6.887 -18.984 7.914 1 84.75 91 ALA A CA 1
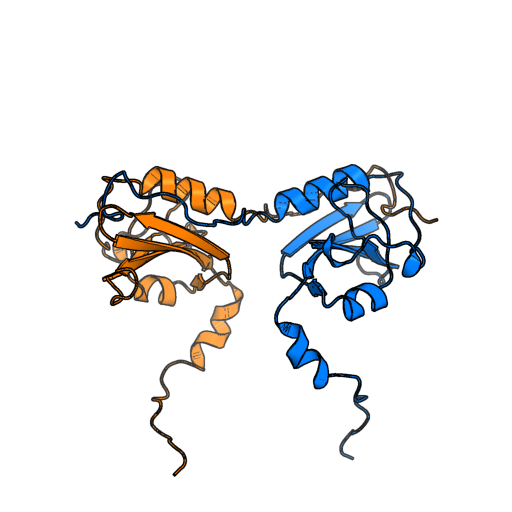ATOM 718 C C . ALA A 1 91 ? 6.191 -17.703 8.359 1 84.75 91 ALA A C 1
ATOM 720 O O . ALA A 1 91 ? 6.801 -16.625 8.383 1 84.75 91 ALA A O 1
ATOM 721 N N . ASN A 1 92 ? 4.926 -17.75 8.656 1 84.5 92 ASN A N 1
ATOM 722 C CA . ASN A 1 92 ? 4.137 -16.672 9.242 1 84.5 92 ASN A CA 1
ATOM 723 C C . ASN A 1 92 ? 3.973 -15.508 8.266 1 84.5 92 ASN A C 1
ATOM 725 O O . ASN A 1 92 ? 4.172 -14.352 8.641 1 84.5 92 ASN A O 1
ATOM 729 N N . PHE A 1 93 ? 3.734 -15.859 7.086 1 86.19 93 PHE A N 1
ATOM 730 C CA . PHE A 1 93 ? 3.4 -14.844 6.094 1 86.19 93 PHE A CA 1
ATOM 731 C C . PHE A 1 93 ? 1.91 -14.523 6.125 1 86.19 93 PHE A C 1
ATOM 733 O O . PHE A 1 93 ? 1.083 -15.422 6.305 1 86.19 93 PHE A O 1
ATOM 740 N N . GLU A 1 94 ? 1.606 -13.266 5.914 1 82.5 94 GLU A N 1
ATOM 741 C CA . GLU A 1 94 ? 0.22 -12.812 5.82 1 82.5 94 GLU A CA 1
ATOM 742 C C . GLU A 1 94 ? -0.034 -12.07 4.516 1 82.5 94 GLU A C 1
ATOM 744 O O . GLU A 1 94 ? 0.804 -11.289 4.066 1 82.5 94 GLU A O 1
ATOM 749 N N . LYS A 1 95 ? -1.19 -12.352 4.023 1 81.81 95 LYS A N 1
ATOM 750 C CA . LYS A 1 95 ? -1.606 -11.688 2.787 1 81.81 95 LYS A CA 1
ATOM 751 C C . LYS A 1 95 ? -1.861 -10.203 3.016 1 81.81 95 LYS A C 1
ATOM 753 O O . LYS A 1 95 ? -2.539 -9.828 3.973 1 81.81 95 LYS A O 1
ATOM 758 N N . LEU A 1 96 ? -1.228 -9.469 2.098 1 74.81 96 LEU A N 1
ATOM 759 C CA . LEU A 1 96 ? -1.506 -8.039 2.117 1 74.81 96 LEU A CA 1
ATOM 760 C C . LEU A 1 96 ? -2.734 -7.711 1.273 1 74.81 96 LEU A C 1
ATOM 762 O O . LEU A 1 96 ? -3.084 -8.461 0.361 1 74.81 96 LEU A O 1
ATOM 766 N N . ASN A 1 97 ? -3.395 -6.684 1.662 1 69.06 97 ASN A N 1
ATOM 767 C CA . ASN A 1 97 ? -4.566 -6.262 0.905 1 69.06 97 ASN A CA 1
ATOM 768 C C . ASN A 1 97 ? -4.176 -5.48 -0.347 1 69.06 97 ASN A C 1
ATOM 770 O O . ASN A 1 97 ? -4.59 -4.336 -0.522 1 69.06 97 ASN A O 1
ATOM 774 N N . THR A 1 98 ? -3.318 -6.043 -1.101 1 75 98 THR A N 1
ATOM 775 C CA . THR A 1 98 ? -2.854 -5.465 -2.357 1 75 98 THR A CA 1
ATOM 776 C C . THR A 1 98 ? -2.725 -6.539 -3.432 1 75 98 THR A C 1
ATOM 778 O O . THR A 1 98 ? -2.264 -7.648 -3.154 1 75 98 THR A O 1
ATOM 781 N N . PHE A 1 99 ? -3.266 -6.23 -4.648 1 82.81 99 PHE A N 1
ATOM 782 C CA . PHE A 1 99 ? -3.199 -7.215 -5.719 1 82.81 99 PHE A CA 1
ATOM 783 C C . PHE A 1 99 ? -3.186 -6.535 -7.082 1 82.81 99 PHE A C 1
ATOM 785 O O . PHE A 1 99 ? -3.504 -5.352 -7.195 1 82.81 99 PHE A O 1
ATOM 792 N N . LYS A 1 100 ? -2.725 -7.281 -7.988 1 85.81 100 LYS A N 1
ATOM 793 C CA . LYS A 1 100 ? -2.814 -6.922 -9.398 1 85.81 100 LYS A CA 1
ATOM 794 C C . LYS A 1 100 ? -3.535 -8.008 -10.195 1 85.81 100 LYS A C 1
ATOM 796 O O . LYS A 1 100 ? -3.424 -9.195 -9.875 1 85.81 100 LYS A O 1
ATOM 801 N N . ASN A 1 101 ? -4.293 -7.594 -11.172 1 87.38 101 ASN A N 1
ATOM 802 C CA . ASN A 1 101 ? -5.023 -8.523 -12.031 1 87.38 101 ASN A CA 1
ATOM 803 C C . ASN A 1 101 ? -4.438 -8.57 -13.438 1 87.38 101 ASN A C 1
ATOM 805 O O . ASN A 1 101 ? -3.982 -7.555 -13.961 1 87.38 101 ASN A O 1
ATOM 809 N N . PHE A 1 102 ? -4.457 -9.781 -13.953 1 90.19 102 PHE A N 1
ATOM 810 C CA . PHE A 1 102 ? -4.059 -10 -15.344 1 90.19 102 PHE A CA 1
ATOM 811 C C . PHE A 1 102 ? -5.07 -10.883 -16.062 1 90.19 102 PHE A C 1
ATOM 813 O O . PHE A 1 102 ? -5.785 -11.664 -15.422 1 90.19 102 PHE A O 1
ATOM 820 N N . LYS A 1 103 ? -5.129 -10.672 -17.359 1 90.44 103 LYS A N 1
ATOM 821 C CA . LYS A 1 103 ? -6.066 -11.445 -18.156 1 90.44 103 LYS A CA 1
ATOM 822 C C . LYS A 1 103 ? -5.414 -11.93 -19.453 1 90.44 103 LYS A C 1
ATOM 824 O O . LYS A 1 103 ? -4.562 -11.242 -20.016 1 90.44 103 LYS A O 1
ATOM 829 N N . CYS A 1 104 ? -5.723 -13.117 -19.797 1 93.19 104 CYS A N 1
ATOM 830 C CA . CYS A 1 104 ? -5.41 -13.656 -21.109 1 93.19 104 CYS A CA 1
ATOM 831 C C . CYS A 1 104 ? -6.684 -13.945 -21.906 1 93.19 104 CYS A C 1
ATOM 833 O O . CYS A 1 104 ? -7.359 -14.945 -21.656 1 93.19 104 CYS A O 1
ATOM 835 N N . ALA A 1 105 ? -6.973 -13.102 -22.797 1 89.69 105 ALA A N 1
ATOM 836 C CA . ALA A 1 105 ? -8.188 -13.25 -23.594 1 89.69 105 ALA A CA 1
ATOM 837 C C . ALA A 1 105 ? -8.094 -14.477 -24.5 1 89.69 105 ALA A C 1
ATOM 839 O O . ALA A 1 105 ? -9.109 -15.117 -24.797 1 89.69 105 ALA A O 1
ATOM 840 N N . THR A 1 106 ? -6.918 -14.812 -24.891 1 92.94 106 THR A N 1
ATOM 841 C CA . THR A 1 106 ? -6.703 -15.945 -25.797 1 92.94 106 THR A CA 1
ATOM 842 C C . THR A 1 106 ? -7.141 -17.25 -25.156 1 92.94 106 THR A C 1
ATOM 844 O O . THR A 1 106 ? -7.738 -18.109 -25.797 1 92.94 106 THR A O 1
ATOM 847 N N . HIS A 1 107 ? -6.895 -17.406 -23.875 1 94.81 107 HIS A N 1
ATOM 848 C CA . HIS A 1 107 ? -7.176 -18.672 -23.188 1 94.81 107 HIS A CA 1
ATOM 849 C C . HIS A 1 107 ? -8.289 -18.5 -22.172 1 94.81 107 HIS A C 1
ATOM 851 O O . HIS A 1 107 ? -8.609 -19.438 -21.438 1 94.81 107 HIS A O 1
ATOM 857 N N . ASN A 1 108 ? -8.883 -17.297 -22.109 1 94.38 108 ASN A N 1
ATOM 858 C CA . ASN A 1 108 ? -9.953 -17 -21.156 1 94.38 108 ASN A CA 1
ATOM 859 C C . ASN A 1 108 ? -9.516 -17.266 -19.719 1 94.38 108 ASN A C 1
ATOM 861 O O . ASN A 1 108 ? -10.227 -17.938 -18.969 1 94.38 108 ASN A O 1
ATOM 865 N N . LYS A 1 109 ? -8.344 -16.828 -19.422 1 93.5 109 LYS A N 1
ATOM 866 C CA . LYS A 1 109 ? -7.785 -17.016 -18.078 1 93.5 109 LYS A CA 1
ATOM 867 C C . LYS A 1 109 ? -7.621 -15.68 -17.359 1 93.5 109 LYS A C 1
ATOM 869 O O . LYS A 1 109 ? -7.359 -14.656 -18 1 93.5 109 LYS A O 1
ATOM 874 N N . PHE A 1 110 ? -7.906 -15.711 -16.109 1 92.31 110 PHE A N 1
ATOM 875 C CA . PHE A 1 110 ? -7.676 -14.586 -15.211 1 92.31 110 PHE A CA 1
ATOM 876 C C . PHE A 1 110 ? -6.617 -14.922 -14.164 1 92.31 110 PHE A C 1
ATOM 878 O O . PHE A 1 110 ? -6.602 -16.031 -13.633 1 92.31 110 PHE A O 1
ATOM 885 N N . PHE A 1 111 ? -5.723 -13.953 -13.945 1 92.94 111 PHE A N 1
ATOM 886 C CA . PHE A 1 111 ? -4.684 -14.117 -12.938 1 92.94 111 PHE A CA 1
ATOM 887 C C . PHE A 1 111 ? -4.75 -13 -11.906 1 92.94 111 PHE A C 1
ATOM 889 O O . PHE A 1 111 ? -4.824 -11.82 -12.266 1 92.94 111 PHE A O 1
ATOM 896 N N . GLU A 1 112 ? -4.789 -13.375 -10.656 1 91.81 112 GLU A N 1
ATOM 897 C CA . GLU A 1 112 ? -4.613 -12.43 -9.562 1 91.81 112 GLU A CA 1
ATOM 898 C C . GLU A 1 112 ? -3.266 -12.625 -8.875 1 91.81 112 GLU A C 1
ATOM 900 O O . GLU A 1 112 ? -2.906 -13.75 -8.508 1 91.81 112 GLU A O 1
ATOM 905 N N . VAL A 1 113 ? -2.541 -11.531 -8.82 1 93.69 113 VAL A N 1
ATOM 906 C CA . VAL A 1 113 ? -1.24 -11.562 -8.156 1 93.69 113 VAL A CA 1
ATOM 907 C C . VAL A 1 113 ? -1.318 -10.797 -6.836 1 93.69 113 VAL A C 1
ATOM 909 O O . VAL A 1 113 ? -1.669 -9.617 -6.816 1 93.69 113 VAL A O 1
ATOM 912 N N . ASN A 1 114 ? -0.999 -11.555 -5.789 1 89.06 114 ASN A N 1
ATOM 913 C CA . ASN A 1 114 ? -1.089 -11.008 -4.438 1 89.06 114 ASN A CA 1
ATOM 914 C C . ASN A 1 114 ? 0.277 -10.969 -3.756 1 89.06 114 ASN A C 1
ATOM 916 O O . ASN A 1 114 ? 1.19 -11.695 -4.145 1 89.06 114 ASN A O 1
ATOM 920 N N . ILE A 1 115 ? 0.37 -10.094 -2.77 1 89.19 115 ILE A N 1
ATOM 921 C CA . ILE A 1 115 ? 1.609 -9.984 -2.01 1 89.19 115 ILE A CA 1
ATOM 922 C C . ILE A 1 115 ? 1.379 -10.453 -0.573 1 89.19 115 ILE A C 1
ATOM 924 O O . ILE A 1 115 ? 0.353 -10.133 0.032 1 89.19 115 ILE A O 1
ATOM 928 N N . TYR A 1 116 ? 2.287 -11.273 -0.133 1 87.5 116 TYR A N 1
ATOM 929 C CA . TYR A 1 116 ? 2.375 -11.672 1.268 1 87.5 116 TYR A CA 1
ATOM 930 C C . TYR A 1 116 ? 3.623 -11.094 1.923 1 87.5 116 TYR A C 1
ATOM 932 O O . TYR A 1 116 ? 4.648 -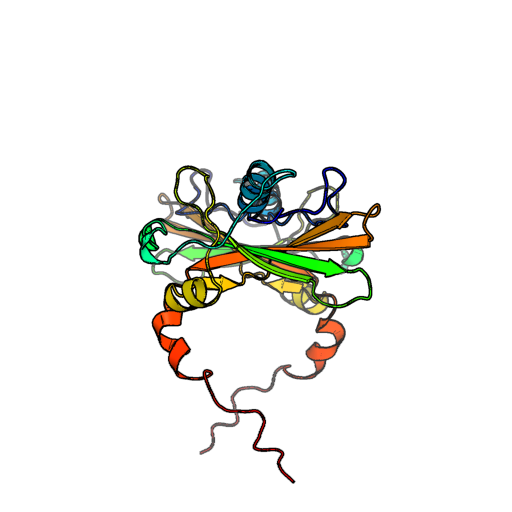10.906 1.264 1 87.5 116 TYR A O 1
ATOM 940 N N . GLN A 1 117 ? 3.445 -10.75 3.18 1 83.25 117 GLN A N 1
ATOM 941 C CA . GLN A 1 117 ? 4.59 -10.312 3.969 1 83.25 117 GLN A CA 1
ATOM 942 C C . GLN A 1 117 ? 4.648 -11.039 5.309 1 83.25 117 GLN A C 1
ATOM 944 O O . GLN A 1 117 ? 3.625 -11.516 5.809 1 83.25 117 GLN A O 1
ATOM 949 N N . LYS A 1 118 ? 5.945 -11.109 5.688 1 76.12 118 LYS A N 1
ATOM 950 C CA . LYS A 1 118 ? 6.133 -11.742 6.992 1 76.12 118 LYS A CA 1
ATOM 951 C C . LYS A 1 118 ? 5.562 -10.875 8.109 1 76.12 118 LYS A C 1
ATOM 953 O O . LYS A 1 118 ? 5.738 -9.656 8.102 1 76.12 118 LYS A O 1
ATOM 958 N N . ASN A 1 119 ? 4.594 -11.344 8.875 1 63 119 ASN A N 1
ATOM 959 C CA . ASN A 1 119 ? 4.102 -10.664 10.07 1 63 119 ASN A CA 1
ATOM 960 C C . ASN A 1 119 ? 4.949 -10.992 11.297 1 63 119 ASN A C 1
ATOM 962 O O . ASN A 1 119 ? 4.973 -12.141 11.75 1 63 119 ASN A O 1
ATOM 966 N N . PRO A 1 120 ? 5.723 -10.047 11.602 1 53.03 120 PRO A N 1
ATOM 967 C CA . PRO A 1 120 ? 6.523 -10.422 12.773 1 53.03 120 PRO A CA 1
ATOM 968 C C . PRO A 1 120 ? 5.668 -10.742 13.992 1 53.03 120 PRO A C 1
ATOM 970 O O . PRO A 1 120 ? 6.094 -11.492 14.875 1 53.03 120 PRO A O 1
ATOM 973 N N . THR A 1 121 ? 4.547 -10 14.18 1 46.38 121 THR A N 1
ATOM 974 C CA . THR A 1 121 ? 3.842 -10.094 15.453 1 46.38 121 THR A CA 1
ATOM 975 C C . THR A 1 121 ? 3.133 -11.438 15.586 1 46.38 121 THR A C 1
ATOM 977 O O . THR A 1 121 ? 2.783 -11.867 16.688 1 46.38 121 THR A O 1
ATOM 980 N N . ASN A 1 122 ? 2.572 -11.875 14.445 1 39.53 122 ASN A N 1
ATOM 981 C CA . ASN A 1 122 ? 1.728 -13.031 14.727 1 39.53 122 ASN A CA 1
ATOM 982 C C . ASN A 1 122 ? 2.543 -14.203 15.25 1 39.53 122 ASN A C 1
ATOM 984 O O . ASN A 1 122 ? 2.074 -15.344 15.242 1 39.53 122 ASN A O 1
ATOM 988 N N . ALA A 1 123 ? 3.748 -14.172 15.555 1 37.12 123 ALA A N 1
ATOM 989 C CA . ALA A 1 123 ? 4.199 -15.32 16.328 1 37.12 123 ALA A CA 1
ATOM 990 C C . ALA A 1 123 ? 3.188 -15.68 17.406 1 37.12 123 ALA A C 1
ATOM 992 O O . ALA A 1 123 ? 3.098 -16.844 17.828 1 37.12 123 ALA A O 1
ATOM 993 N N . HIS A 1 124 ? 2.529 -14.695 18.094 1 31.81 124 HIS A N 1
ATOM 994 C CA . HIS A 1 124 ? 1.688 -15.094 19.219 1 31.81 124 HIS A CA 1
ATOM 995 C C . HIS A 1 124 ? 0.359 -15.664 18.734 1 31.81 124 HIS A C 1
ATOM 997 O O . HIS A 1 124 ? -0.253 -16.484 19.406 1 31.81 124 HIS A O 1
ATOM 1003 N N . HIS A 1 125 ? -0.367 -15 17.75 1 32.75 125 HIS A N 1
ATOM 1004 C CA . HIS A 1 125 ? -1.729 -15.508 17.609 1 32.75 125 HIS A CA 1
ATOM 1005 C C . HIS A 1 125 ? -1.753 -16.797 16.812 1 32.75 125 HIS A C 1
ATOM 1007 O O . HIS A 1 125 ? -2.826 -17.328 16.516 1 32.75 125 HIS A O 1
ATOM 1013 N N . TRP A 1 126 ? -0.763 -17.297 16.266 1 31.34 126 TRP A N 1
ATOM 1014 C CA . TRP A 1 126 ? -1.06 -18.578 15.648 1 31.34 126 TRP A CA 1
ATOM 1015 C C . TRP A 1 126 ? -1.587 -19.578 16.672 1 31.34 126 TRP A C 1
ATOM 1017 O O . TRP A 1 126 ? -1.797 -20.75 16.359 1 31.34 126 TRP A O 1
ATOM 1027 N N . ARG A 1 127 ? -1.392 -19.312 18.031 1 29.84 127 ARG A N 1
ATOM 1028 C CA . ARG A 1 127 ? -1.981 -20.391 18.812 1 29.84 127 ARG A CA 1
ATOM 1029 C C . ARG A 1 127 ? -3.453 -20.578 18.469 1 29.84 127 ARG A C 1
ATOM 1031 O O . ARG A 1 127 ? -4.016 -21.656 18.688 1 29.84 127 ARG A O 1
ATOM 1038 N N . ALA A 1 128 ? -4.281 -19.484 18.562 1 28.94 128 ALA A N 1
ATOM 1039 C CA . ALA A 1 128 ? -5.664 -19.922 18.734 1 28.94 128 ALA A CA 1
ATOM 1040 C C . ALA A 1 128 ? -6.207 -20.531 17.438 1 28.94 128 ALA A C 1
ATOM 1042 O O . ALA A 1 128 ? -6.898 -21.547 17.484 1 28.94 128 ALA A O 1
ATOM 1043 N N . ASN A 1 129 ? -6.453 -19.641 16.328 1 26.7 129 ASN A N 1
ATOM 1044 C CA . ASN A 1 129 ? -7.512 -20.156 15.461 1 26.7 129 ASN A CA 1
ATOM 1045 C C . ASN A 1 129 ? -7.008 -21.281 14.562 1 26.7 129 ASN A C 1
ATOM 1047 O O . ASN A 1 129 ? -6.484 -21.031 13.477 1 26.7 129 ASN A O 1
ATOM 1051 N N . ILE A 1 130 ? -6.223 -22.141 15.055 1 26.3 130 ILE A N 1
ATOM 1052 C CA . ILE A 1 130 ? -6.043 -23.359 14.25 1 26.3 130 ILE A CA 1
ATOM 1053 C C . ILE A 1 130 ? -7.402 -23.891 13.805 1 26.3 130 ILE A C 1
ATOM 1055 O O . ILE A 1 130 ? -8.422 -23.609 14.445 1 26.3 130 ILE A O 1
ATOM 1059 N N . ALA A 1 131 ? -7.609 -25.188 13.477 1 27.48 131 ALA A N 1
ATOM 1060 C CA . ALA A 1 131 ? -8.43 -26.125 12.719 1 27.48 131 ALA A CA 1
ATOM 1061 C C . ALA A 1 131 ? -9.789 -26.328 13.383 1 27.48 131 ALA A C 1
ATOM 1063 O O . ALA A 1 131 ? -10.469 -27.328 13.133 1 27.48 131 ALA A O 1
ATOM 1064 N N . ARG A 1 132 ? -10.336 -25.641 14.359 1 27.61 132 ARG A N 1
ATOM 1065 C CA . ARG A 1 132 ? -11.477 -26.5 14.648 1 27.61 132 ARG A CA 1
ATOM 1066 C C . ARG A 1 132 ? -12.445 -26.547 13.477 1 27.61 132 ARG A C 1
ATOM 1068 O O . ARG A 1 132 ? -12.75 -25.516 12.883 1 27.61 132 ARG A O 1
ATOM 1075 N N . PRO A 1 133 ? -12.758 -27.656 12.891 1 24.59 133 PRO A N 1
ATOM 1076 C CA . PRO A 1 133 ? -13.805 -28.047 11.938 1 24.59 133 PRO A CA 1
ATOM 1077 C C . PRO A 1 133 ? -15.164 -27.438 12.273 1 24.59 133 PRO A C 1
ATOM 1079 O O . PRO A 1 133 ? -15.461 -27.172 13.438 1 24.59 133 PRO A O 1
ATOM 1082 N N . ALA A 1 134 ? -15.805 -26.703 11.531 1 26.58 134 ALA A N 1
ATOM 1083 C CA . ALA A 1 134 ? -17.219 -26.359 11.594 1 26.58 134 ALA A CA 1
ATOM 1084 C C . ALA A 1 134 ? -18.062 -27.547 12.055 1 26.58 134 ALA A C 1
ATOM 1086 O O . ALA A 1 134 ? -19.297 -27.5 12.023 1 26.58 134 ALA A O 1
ATOM 1087 N N . THR A 1 135 ? -17.625 -28.594 12.539 1 23.38 135 THR A N 1
ATOM 1088 C CA . THR A 1 135 ? -18.641 -29.594 12.875 1 23.38 135 THR A CA 1
ATOM 1089 C C . THR A 1 135 ? -19.547 -29.094 14 1 23.38 135 THR A C 1
ATOM 1091 O O . THR A 1 135 ? -20.516 -29.75 14.367 1 23.38 135 THR A O 1
ATOM 1094 N N . GLU A 1 136 ? -19.234 -28.188 14.914 1 25.28 136 GLU A N 1
ATOM 1095 C CA . GLU A 1 136 ? -20.312 -28.172 15.898 1 25.28 136 GLU A CA 1
ATOM 1096 C C . GLU A 1 136 ? -21.5 -27.359 15.406 1 25.28 136 GLU A C 1
ATOM 1098 O O . GLU A 1 136 ? -21.438 -26.125 15.383 1 25.28 136 GLU A O 1
ATOM 1103 N N . ILE A 1 137 ? -22.281 -27.891 14.297 1 21.41 137 ILE A N 1
ATOM 1104 C CA . ILE A 1 137 ? -23.688 -27.75 13.961 1 21.41 137 ILE A CA 1
ATOM 1105 C C . ILE A 1 137 ? -24.547 -27.906 15.219 1 21.41 137 ILE A C 1
ATOM 1107 O O . ILE A 1 137 ? -24.484 -28.953 15.883 1 21.41 137 ILE A O 1
ATOM 1111 N N . ASP A 1 138 ? -24.797 -26.953 16.078 1 20.59 138 ASP A N 1
ATOM 1112 C CA . ASP A 1 138 ? -25.922 -27.094 17 1 20.59 138 ASP A CA 1
ATOM 1113 C C . ASP A 1 138 ? -27.188 -27.484 16.25 1 20.59 138 ASP A C 1
ATOM 1115 O O . ASP A 1 138 ? -27.641 -26.766 15.352 1 20.59 138 ASP A O 1
ATOM 1119 N N . LEU A 1 139 ? -27.344 -28.875 16.031 1 18.73 139 LEU A N 1
ATOM 1120 C CA . LEU A 1 139 ? -28.625 -29.531 16.266 1 18.73 139 LEU A CA 1
ATOM 1121 C C . LEU A 1 139 ? -29.094 -29.297 17.703 1 18.73 139 LEU A C 1
ATOM 1123 O O . LEU A 1 139 ? -28.281 -29.141 18.609 1 18.73 139 LEU A O 1
ATOM 1127 N N . MET B 1 1 ? 7.109 -29.328 -13.922 1 88.56 1 MET B N 1
ATOM 1128 C CA . MET B 1 1 ? 7.078 -27.875 -14.055 1 88.56 1 MET B CA 1
ATOM 1129 C C . MET B 1 1 ? 5.922 -27.422 -14.938 1 88.56 1 MET B C 1
ATOM 1131 O O . MET B 1 1 ? 5.555 -28.125 -15.891 1 88.56 1 MET B O 1
ATOM 1135 N N . SER B 1 2 ? 5.168 -26.516 -14.461 1 93.06 2 SER B N 1
ATOM 1136 C CA . SER B 1 2 ? 4.062 -25.969 -15.242 1 93.06 2 SER B CA 1
ATOM 1137 C C . SER B 1 2 ? 4.211 -24.469 -15.438 1 93.06 2 SER B C 1
ATOM 1139 O O . SER B 1 2 ? 4.82 -23.797 -14.609 1 93.06 2 SER B O 1
ATOM 1141 N N . PRO B 1 3 ? 3.742 -23.969 -16.578 1 94.75 3 PRO B N 1
ATOM 1142 C CA . PRO B 1 3 ? 3.807 -22.516 -16.812 1 94.75 3 PRO B CA 1
ATOM 1143 C C . PRO B 1 3 ? 3.059 -21.719 -15.734 1 94.75 3 PRO B C 1
ATOM 1145 O O . PRO B 1 3 ? 2.006 -22.156 -15.266 1 94.75 3 PRO B O 1
ATOM 1148 N N . ILE B 1 4 ? 3.693 -20.656 -15.391 1 95.31 4 ILE B N 1
ATOM 1149 C CA . ILE B 1 4 ? 3.045 -19.797 -14.398 1 95.31 4 ILE B CA 1
ATOM 1150 C C . ILE B 1 4 ? 1.883 -19.047 -15.047 1 95.31 4 ILE B C 1
ATOM 1152 O O . ILE B 1 4 ? 0.783 -19 -14.492 1 95.31 4 ILE B O 1
ATOM 1156 N N . PHE B 1 5 ? 2.16 -18.453 -16.219 1 95.31 5 PHE B N 1
ATOM 1157 C CA . PHE B 1 5 ? 1.137 -17.812 -17.031 1 95.31 5 PHE B CA 1
ATOM 1158 C C . PHE B 1 5 ? 0.849 -18.641 -18.281 1 95.31 5 PHE B C 1
ATOM 1160 O O . PHE B 1 5 ? 1.717 -19.375 -18.766 1 95.31 5 PHE B O 1
ATOM 1167 N N . CYS B 1 6 ? -0.292 -18.562 -18.75 1 94.44 6 CYS B N 1
ATOM 1168 C CA . CYS B 1 6 ? -0.733 -19.453 -19.812 1 94.44 6 CYS B CA 1
ATOM 1169 C C . CYS B 1 6 ? -0.045 -19.125 -21.125 1 94.44 6 CYS B C 1
ATOM 1171 O O . CYS B 1 6 ? 0.156 -20 -21.969 1 94.44 6 CYS B O 1
ATOM 1173 N N . CYS B 1 7 ? 0.202 -17.953 -21.422 1 94.31 7 CYS B N 1
ATOM 1174 C CA . CYS B 1 7 ? 0.872 -17.578 -22.656 1 94.31 7 CYS B CA 1
ATOM 1175 C C . CYS B 1 7 ? 1.366 -16.125 -22.594 1 94.31 7 CYS B C 1
ATOM 1177 O O . CYS B 1 7 ? 1.269 -15.484 -21.547 1 94.31 7 CYS B O 1
ATOM 1179 N N . SER B 1 8 ? 2.068 -15.641 -23.641 1 90.56 8 SER B N 1
ATOM 1180 C CA . SER B 1 8 ? 2.707 -14.328 -23.688 1 90.56 8 SER B CA 1
ATOM 1181 C C . SER B 1 8 ? 1.678 -13.219 -23.875 1 90.56 8 SER B C 1
ATOM 1183 O O . SER B 1 8 ? 2.021 -12.039 -23.844 1 90.56 8 SER B O 1
ATOM 1185 N N . ASN B 1 9 ? 0.387 -13.672 -23.938 1 89.25 9 ASN B N 1
ATOM 1186 C CA . ASN B 1 9 ? -0.65 -12.672 -24.172 1 89.25 9 ASN B CA 1
ATOM 1187 C C . ASN B 1 9 ? -1.28 -12.203 -22.859 1 89.25 9 ASN B C 1
ATOM 1189 O O . ASN B 1 9 ? -2.258 -11.453 -22.875 1 89.25 9 ASN B O 1
ATOM 1193 N N . THR B 1 10 ? -0.747 -12.719 -21.766 1 90.69 10 THR B N 1
ATOM 1194 C CA . THR B 1 10 ? -1.231 -12.281 -20.469 1 90.69 10 THR B CA 1
ATOM 1195 C C . THR B 1 10 ? -0.913 -10.805 -20.234 1 90.69 10 THR B C 1
ATOM 1197 O O . THR B 1 10 ? 0.244 -10.391 -20.344 1 90.69 10 THR B O 1
ATOM 1200 N N . GLN B 1 11 ? -1.982 -9.938 -20.016 1 87.69 11 GLN B N 1
ATOM 1201 C CA . GLN B 1 11 ? -1.802 -8.5 -19.844 1 87.69 11 GLN B CA 1
ATOM 1202 C C . GLN B 1 11 ? -2.48 -8.016 -18.562 1 87.69 11 GLN B C 1
ATOM 1204 O O . GLN B 1 11 ? -3.465 -8.602 -18.125 1 87.69 11 GLN B O 1
ATOM 1209 N N . GLY B 1 12 ? -1.856 -6.941 -18.062 1 86.94 12 GLY B N 1
ATOM 1210 C CA . GLY B 1 12 ? -2.473 -6.309 -16.906 1 86.94 12 GLY B CA 1
ATOM 1211 C C . GLY B 1 12 ? -3.912 -5.895 -17.156 1 86.94 12 GLY B C 1
ATOM 1212 O O . GLY B 1 12 ? -4.27 -5.504 -18.266 1 86.94 12 GLY B O 1
ATOM 1213 N N . TYR B 1 13 ? -4.73 -6.145 -16.109 1 82.81 13 TYR B N 1
ATOM 1214 C CA . TYR B 1 13 ? -6.152 -5.844 -16.203 1 82.81 13 TYR B CA 1
ATOM 1215 C C . TYR B 1 13 ? -6.594 -4.926 -15.062 1 82.81 13 TYR B C 1
ATOM 1217 O O . TYR B 1 13 ? -6.656 -5.348 -13.906 1 82.81 13 TYR B O 1
ATOM 1225 N N . LYS B 1 14 ? -6.988 -3.709 -15.273 1 69.38 14 LYS B N 1
ATOM 1226 C CA . LYS B 1 14 ? -7.547 -2.705 -14.375 1 69.38 14 LYS B CA 1
ATOM 1227 C C . LYS B 1 14 ? -6.699 -2.564 -13.109 1 69.38 14 LYS B C 1
ATOM 1229 O O . LYS B 1 14 ? -7.23 -2.514 -12 1 69.38 14 LYS B O 1
ATOM 1234 N N . ASN B 1 15 ? -5.316 -2.701 -13.305 1 69.69 15 ASN B N 1
ATOM 1235 C CA . ASN B 1 15 ? -4.418 -2.625 -12.156 1 69.69 15 ASN B CA 1
ATOM 1236 C C . ASN B 1 15 ? -4.238 -1.186 -11.68 1 69.69 15 ASN B C 1
ATOM 1238 O O . ASN B 1 15 ? -4.168 -0.261 -12.492 1 69.69 15 ASN B O 1
ATOM 1242 N N . ARG B 1 16 ? -4.465 -1.07 -10.359 1 58.06 16 ARG B N 1
ATOM 1243 C CA . ARG B 1 16 ? -4.18 0.229 -9.758 1 58.06 16 ARG B CA 1
ATOM 1244 C C . ARG B 1 16 ? -2.74 0.302 -9.266 1 58.06 16 ARG B C 1
ATOM 1246 O O . ARG B 1 16 ? -2.139 -0.722 -8.938 1 58.06 16 ARG B O 1
ATOM 1253 N N . ILE B 1 17 ? -2.096 1.286 -9.672 1 55.34 17 ILE B N 1
ATOM 1254 C CA . ILE B 1 17 ? -0.775 1.482 -9.086 1 55.34 17 ILE B CA 1
ATOM 1255 C C . ILE B 1 17 ? -0.884 1.484 -7.562 1 55.34 17 ILE B C 1
ATOM 1257 O O . ILE B 1 17 ? -1.619 2.291 -6.988 1 55.34 17 ILE B O 1
ATOM 1261 N N . LEU B 1 18 ? -0.382 0.321 -7.078 1 58.91 18 LEU B N 1
ATOM 1262 C CA . LEU B 1 18 ? -0.477 0.154 -5.633 1 58.91 18 LEU B CA 1
ATOM 1263 C C . LEU B 1 18 ? 0.696 0.829 -4.93 1 58.91 18 LEU B C 1
ATOM 1265 O O . LEU B 1 18 ? 1.502 0.162 -4.277 1 58.91 18 LEU B O 1
ATOM 1269 N N . SER B 1 19 ? 1.052 1.893 -5.301 1 62.81 19 SER B N 1
ATOM 1270 C CA . SER B 1 19 ? 2.066 2.668 -4.598 1 62.81 19 SER B CA 1
ATOM 1271 C C . SER B 1 19 ? 1.474 3.939 -3.998 1 62.81 19 SER B C 1
ATOM 1273 O O . SER B 1 19 ? 0.729 4.66 -4.668 1 62.81 19 SER B O 1
ATOM 1275 N N . TYR B 1 20 ? 1.54 3.898 -2.699 1 71.5 20 TYR B N 1
ATOM 1276 C CA . TYR B 1 20 ? 1.16 5.145 -2.043 1 71.5 20 TYR B CA 1
ATOM 1277 C C . TYR B 1 20 ? 2.32 6.133 -2.037 1 71.5 20 TYR B C 1
ATOM 1279 O O . TYR B 1 20 ? 2.168 7.273 -1.597 1 71.5 20 TYR B O 1
ATOM 1287 N N . GLU B 1 21 ? 3.414 5.613 -2.676 1 77.31 21 GLU B N 1
ATOM 1288 C CA . GLU B 1 21 ? 4.609 6.449 -2.617 1 77.31 21 GLU B CA 1
ATOM 1289 C C . GLU B 1 21 ? 4.387 7.777 -3.338 1 77.31 21 GLU B C 1
ATOM 1291 O O . GLU B 1 21 ? 4.789 8.836 -2.846 1 77.31 21 GLU B O 1
ATOM 1296 N N . SER B 1 22 ? 3.711 7.672 -4.434 1 78.25 22 SER B N 1
ATOM 1297 C CA . SER B 1 22 ? 3.494 8.883 -5.219 1 78.25 22 SER B CA 1
ATOM 1298 C C . SER B 1 22 ? 2.641 9.891 -4.453 1 78.25 22 SER B C 1
ATOM 1300 O O . SER B 1 22 ? 2.824 11.102 -4.594 1 78.25 22 SER B O 1
ATOM 1302 N N . LYS B 1 23 ? 1.73 9.477 -3.654 1 82.88 23 LYS B N 1
ATOM 1303 C CA . LYS B 1 23 ? 0.884 10.359 -2.859 1 82.88 23 LYS B CA 1
ATOM 1304 C C . LYS B 1 23 ? 1.701 11.102 -1.81 1 82.88 23 LYS B C 1
ATOM 1306 O O . LYS B 1 23 ? 1.521 12.312 -1.614 1 82.88 23 LYS B O 1
ATOM 1311 N N . PHE B 1 24 ? 2.672 10.328 -1.184 1 87.81 24 PHE B N 1
ATOM 1312 C CA . PHE B 1 24 ? 3.559 10.969 -0.216 1 87.81 24 PHE B CA 1
ATOM 1313 C C . PHE B 1 24 ? 4.445 12.008 -0.896 1 87.81 24 PHE B C 1
ATOM 1315 O O . PHE B 1 24 ? 4.617 13.117 -0.386 1 87.81 24 PHE B O 1
ATOM 1322 N N . GLN B 1 25 ? 4.941 11.625 -2.053 1 83.56 25 GLN B N 1
ATOM 1323 C CA . GLN B 1 25 ? 5.852 12.516 -2.764 1 83.56 25 GLN B CA 1
ATOM 1324 C C . GLN B 1 25 ? 5.137 13.789 -3.211 1 83.56 25 GLN B C 1
ATOM 1326 O O . GLN B 1 25 ? 5.68 14.883 -3.088 1 83.56 25 GLN B O 1
ATOM 1331 N N . THR B 1 26 ? 3.967 13.633 -3.748 1 85.19 26 THR B N 1
ATOM 1332 C CA . THR B 1 26 ? 3.184 14.781 -4.195 1 85.19 26 THR B CA 1
ATOM 1333 C C . THR B 1 26 ? 2.9 15.727 -3.033 1 85.19 26 THR B C 1
ATOM 1335 O O . THR B 1 26 ? 3.066 16.938 -3.16 1 85.19 26 THR B O 1
ATOM 1338 N N . PHE B 1 27 ? 2.553 15.172 -1.864 1 93.69 27 PHE B N 1
ATOM 1339 C CA . PHE B 1 27 ? 2.24 16.016 -0.717 1 93.69 27 PHE B CA 1
ATOM 1340 C C . PHE B 1 27 ? 3.498 16.703 -0.19 1 93.69 27 PHE B C 1
ATOM 1342 O O . PHE B 1 27 ? 3.484 17.891 0.094 1 93.69 27 PHE B O 1
ATOM 1349 N N . MET B 1 28 ? 4.535 15.945 -0.094 1 91.75 28 MET B N 1
ATOM 1350 C CA . MET B 1 28 ? 5.75 16.516 0.489 1 91.75 28 MET B CA 1
ATOM 1351 C C . MET B 1 28 ? 6.332 17.594 -0.413 1 91.75 28 MET B C 1
ATOM 1353 O O . MET B 1 28 ? 6.898 18.578 0.074 1 91.75 28 MET B O 1
ATOM 1357 N N . ALA B 1 29 ? 6.152 17.391 -1.708 1 87.06 29 ALA B N 1
ATOM 1358 C CA . ALA B 1 29 ? 6.609 18.422 -2.641 1 87.06 29 ALA B CA 1
ATOM 1359 C C . ALA B 1 29 ? 5.812 19.703 -2.467 1 87.06 29 ALA B C 1
ATOM 1361 O O . ALA B 1 29 ? 6.367 20.812 -2.566 1 87.06 29 ALA B O 1
ATOM 1362 N N . TRP B 1 30 ? 4.566 19.578 -2.172 1 91.5 30 TRP B N 1
ATOM 1363 C CA . TRP B 1 30 ? 3.684 20.734 -2 1 91.5 30 TRP B CA 1
ATOM 1364 C C . TRP B 1 30 ? 3.84 21.328 -0.609 1 91.5 30 TRP B C 1
ATOM 1366 O O . TRP B 1 30 ? 3.836 22.562 -0.452 1 91.5 30 TRP B O 1
ATOM 1376 N N . ALA B 1 31 ? 3.977 20.5 0.448 1 94.56 31 ALA B N 1
ATOM 1377 C CA . ALA B 1 31 ? 3.822 20.906 1.846 1 94.56 31 ALA B CA 1
ATOM 1378 C C . ALA B 1 31 ? 5.164 21.312 2.451 1 94.56 31 ALA B C 1
ATOM 1380 O O . ALA B 1 31 ? 5.211 21.859 3.559 1 94.56 31 ALA B O 1
ATOM 1381 N N . ASN B 1 32 ? 6.16 21.047 1.727 1 88.19 32 ASN B N 1
ATOM 1382 C CA . ASN B 1 32 ? 7.469 21.297 2.32 1 88.19 32 ASN B CA 1
ATOM 1383 C C . ASN B 1 32 ? 7.586 22.734 2.83 1 88.19 32 ASN B C 1
ATOM 1385 O O . ASN B 1 32 ? 6.977 23.641 2.268 1 88.19 32 ASN B O 1
ATOM 1389 N N . TYR B 1 33 ? 8.422 22.844 3.922 1 90.38 33 TYR B N 1
ATOM 1390 C CA . TYR B 1 33 ? 8.664 24.172 4.48 1 90.38 33 TYR B CA 1
ATOM 1391 C C . TYR B 1 33 ? 9.117 25.141 3.4 1 90.38 33 TYR B C 1
ATOM 1393 O O . TYR B 1 33 ? 9.898 24.781 2.52 1 90.38 33 TYR B O 1
ATOM 1401 N N . PRO B 1 34 ? 8.516 26.266 3.4 1 93.44 34 PRO B N 1
ATOM 1402 C CA . PRO B 1 34 ? 7.777 27.016 4.418 1 93.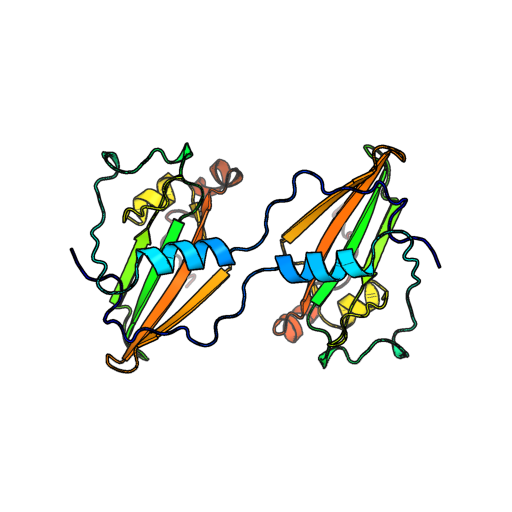44 34 PRO B CA 1
ATOM 1403 C C . PRO B 1 34 ? 6.27 27.031 4.172 1 93.44 34 PRO B C 1
ATOM 1405 O O . PRO B 1 34 ? 5.586 27.984 4.543 1 93.44 34 PRO B O 1
ATOM 1408 N N . LYS B 1 35 ? 5.781 26 3.572 1 93.12 35 LYS B N 1
ATOM 1409 C CA . LYS B 1 35 ? 4.352 25.969 3.268 1 93.12 35 LYS B CA 1
ATOM 1410 C C . LYS B 1 35 ? 3.518 26.172 4.527 1 93.12 35 LYS B C 1
ATOM 1412 O O . LYS B 1 35 ? 3.775 25.547 5.555 1 93.12 35 LYS B O 1
ATOM 1417 N N . GLU B 1 36 ? 2.598 27.109 4.492 1 95.69 36 GLU B N 1
ATOM 1418 C CA . GLU B 1 36 ? 1.632 27.344 5.559 1 95.69 36 GLU B CA 1
ATOM 1419 C C . GLU B 1 36 ? 0.208 27.062 5.09 1 95.69 36 GLU B C 1
ATOM 1421 O O . GLU B 1 36 ? -0.08 27.125 3.891 1 95.69 36 GLU B O 1
ATOM 1426 N N . SER B 1 37 ? -0.638 26.625 6 1 94.44 37 SER B N 1
ATOM 1427 C CA . SER B 1 37 ? -2.018 26.328 5.637 1 94.44 37 SER B CA 1
ATOM 1428 C C . SER B 1 37 ? -2.953 26.5 6.828 1 94.44 37 SER B C 1
ATOM 1430 O O . SER B 1 37 ? -2.508 26.516 7.977 1 94.44 37 SER B O 1
ATOM 1432 N N . ASN B 1 38 ? -4.203 26.766 6.539 1 94.94 38 ASN B N 1
ATOM 1433 C CA . ASN B 1 38 ? -5.312 26.688 7.484 1 94.94 38 ASN B CA 1
ATOM 1434 C C . ASN B 1 38 ? -6.531 26 6.871 1 94.94 38 ASN B C 1
ATOM 1436 O O . ASN B 1 38 ? -6.766 26.109 5.664 1 94.94 38 ASN B O 1
ATOM 1440 N N . ALA B 1 39 ? -7.23 25.266 7.75 1 93.62 39 ALA B N 1
ATOM 1441 C CA . ALA B 1 39 ? -8.406 24.562 7.25 1 93.62 39 ALA B CA 1
ATOM 1442 C C . ALA B 1 39 ? -9.406 25.531 6.629 1 93.62 39 ALA B C 1
ATOM 1444 O O . ALA B 1 39 ? -9.664 26.609 7.18 1 93.62 39 ALA B O 1
ATOM 1445 N N . VAL B 1 40 ? -9.891 25.172 5.48 1 91.25 40 VAL B N 1
ATOM 1446 C CA . VAL B 1 40 ? -10.852 26.016 4.773 1 91.25 40 VAL B CA 1
ATOM 1447 C C . VAL B 1 40 ? -12.273 25.578 5.105 1 91.25 40 VAL B C 1
ATOM 1449 O O . VAL B 1 40 ? -12.477 24.516 5.691 1 91.25 40 VAL B O 1
ATOM 1452 N N . SER B 1 41 ? -13.164 26.453 4.797 1 89.38 41 SER B N 1
ATOM 1453 C CA . SER B 1 41 ? -14.57 26.094 4.949 1 89.38 41 SER B CA 1
ATOM 1454 C C . SER B 1 41 ? -14.953 24.938 4.016 1 89.38 41 SER B C 1
ATOM 1456 O O . SER B 1 41 ? -14.438 24.844 2.898 1 89.38 41 SER B O 1
ATOM 1458 N N . PRO B 1 42 ? -15.797 24.062 4.496 1 85.5 42 PRO B N 1
ATOM 1459 C CA . PRO B 1 42 ? -16.188 22.906 3.689 1 85.5 42 PRO B CA 1
ATOM 1460 C C . PRO B 1 42 ? -16.688 23.297 2.301 1 85.5 42 PRO B C 1
ATOM 1462 O O . PRO B 1 42 ? -16.516 22.547 1.343 1 85.5 42 PRO B O 1
ATOM 1465 N N . ASP B 1 43 ? -17.266 24.484 2.223 1 83 43 ASP B N 1
ATOM 1466 C CA . ASP B 1 43 ? -17.859 24.906 0.957 1 83 43 ASP B CA 1
ATOM 1467 C C . ASP B 1 43 ? -16.766 25.219 -0.073 1 83 43 ASP B C 1
ATOM 1469 O O . ASP B 1 43 ? -17.047 25.281 -1.273 1 83 43 ASP B O 1
ATOM 1473 N N . THR B 1 44 ? -15.555 25.438 0.399 1 81.81 44 THR B N 1
ATOM 1474 C CA . THR B 1 44 ? -14.477 25.828 -0.5 1 81.81 44 THR B CA 1
ATOM 1475 C C . THR B 1 44 ? -13.664 24.609 -0.933 1 81.81 44 THR B C 1
ATOM 1477 O O . THR B 1 44 ? -12.773 24.719 -1.778 1 81.81 44 THR B O 1
ATOM 1480 N N . VAL B 1 45 ? -13.945 23.5 -0.342 1 83.38 45 VAL B N 1
ATOM 1481 C CA . VAL B 1 45 ? -13.211 22.281 -0.671 1 83.38 45 VAL B CA 1
ATOM 1482 C C . VAL B 1 45 ? -13.68 21.734 -2.02 1 83.38 45 VAL B C 1
ATOM 1484 O O . VAL B 1 45 ? -14.883 21.75 -2.316 1 83.38 45 VAL B O 1
ATOM 1487 N N . PRO B 1 46 ? -12.672 21.375 -2.902 1 75.38 46 PRO B N 1
ATOM 1488 C CA . PRO B 1 46 ? -13.109 20.719 -4.141 1 75.38 46 PRO B CA 1
ATOM 1489 C C . PRO B 1 46 ? -14.102 19.594 -3.891 1 75.38 46 PRO B C 1
ATOM 1491 O O . PRO B 1 46 ? -14.164 19.047 -2.783 1 75.38 46 PRO B O 1
ATOM 1494 N N . SER B 1 47 ? -14.922 19.328 -4.93 1 74.94 47 SER B N 1
ATOM 1495 C CA . SER B 1 47 ? -15.898 18.25 -4.797 1 74.94 47 SER B CA 1
ATOM 1496 C C . SER B 1 47 ? -15.227 16.953 -4.359 1 74.94 47 SER B C 1
ATOM 1498 O O . SER B 1 47 ? -14.164 16.594 -4.875 1 74.94 47 SER B O 1
ATOM 1500 N N . SER B 1 48 ? -15.781 16.344 -3.32 1 68.94 48 SER B N 1
ATOM 1501 C CA . SER B 1 48 ? -15.242 15.094 -2.785 1 68.94 48 SER B CA 1
ATOM 1502 C C . SER B 1 48 ? -15.094 14.039 -3.877 1 68.94 48 SER B C 1
ATOM 1504 O O . SER B 1 48 ? -14.25 13.148 -3.777 1 68.94 48 SER B O 1
ATOM 1506 N N . ALA B 1 49 ? -15.93 14.211 -4.898 1 68.12 49 ALA B N 1
ATOM 1507 C CA . ALA B 1 49 ? -15.867 13.234 -5.984 1 68.12 49 ALA B CA 1
ATOM 1508 C C . ALA B 1 49 ? -14.531 13.312 -6.715 1 68.12 49 ALA B C 1
ATOM 1510 O O . ALA B 1 49 ? -14.078 12.32 -7.297 1 68.12 49 ALA B O 1
ATOM 1511 N N . ASP B 1 50 ? -13.898 14.445 -6.531 1 76 50 ASP B N 1
ATOM 1512 C CA . ASP B 1 50 ? -12.656 14.672 -7.258 1 76 50 ASP B CA 1
ATOM 1513 C C . ASP B 1 50 ? -11.438 14.352 -6.391 1 76 50 ASP B C 1
ATOM 1515 O O . ASP B 1 50 ? -10.305 14.344 -6.875 1 76 50 ASP B O 1
ATOM 1519 N N . ILE B 1 51 ? -11.797 14.141 -5.191 1 80.25 51 ILE B N 1
ATOM 1520 C CA . ILE B 1 51 ? -10.719 13.891 -4.238 1 80.25 51 ILE B CA 1
ATOM 1521 C C . ILE B 1 51 ? -10.5 12.383 -4.102 1 80.25 51 ILE B C 1
ATOM 1523 O O . ILE B 1 51 ? -11.43 11.641 -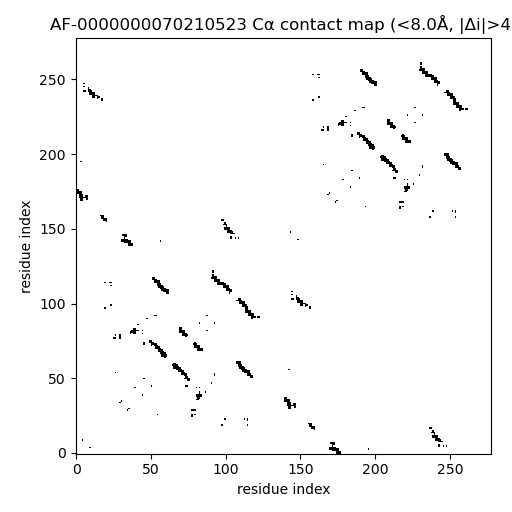3.799 1 80.25 51 ILE B O 1
ATOM 1527 N N . THR B 1 52 ? -9.289 12.008 -4.422 1 74.12 52 THR B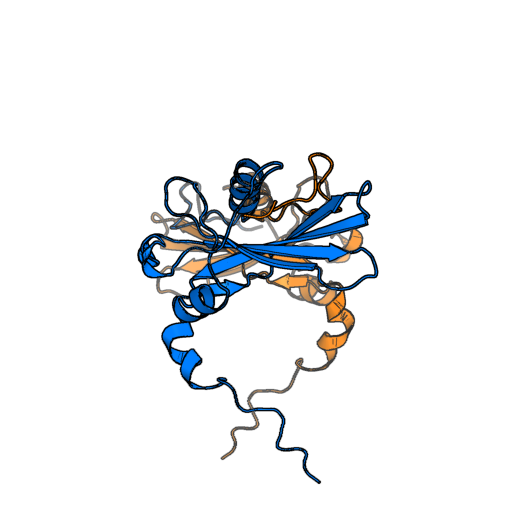 N 1
ATOM 1528 C CA . THR B 1 52 ? -9.031 10.578 -4.414 1 74.12 52 THR B CA 1
ATOM 1529 C C . THR B 1 52 ? -8.344 10.156 -3.117 1 74.12 52 THR B C 1
ATOM 1531 O O . THR B 1 52 ? -8.461 9.008 -2.689 1 74.12 52 THR B O 1
ATOM 1534 N N . PHE B 1 53 ? -7.617 11.031 -2.521 1 86.75 53 PHE B N 1
ATOM 1535 C CA . PHE B 1 53 ? -6.988 10.664 -1.258 1 86.75 53 PHE B CA 1
ATOM 1536 C C . PHE B 1 53 ? -6.812 11.891 -0.368 1 86.75 53 PHE B C 1
ATOM 1538 O O . PHE B 1 53 ? -6.988 13.023 -0.82 1 86.75 53 PHE B O 1
ATOM 1545 N N . ALA B 1 54 ? -6.621 11.648 0.82 1 92.38 54 ALA B N 1
ATOM 1546 C CA . ALA B 1 54 ? -6.316 12.68 1.812 1 92.38 54 ALA B CA 1
ATOM 1547 C C . ALA B 1 54 ? -5.027 12.352 2.562 1 92.38 54 ALA B C 1
ATOM 1549 O O . ALA B 1 54 ? -4.602 11.195 2.6 1 92.38 54 ALA B O 1
ATOM 1550 N N . ILE B 1 55 ? -4.391 13.359 3.004 1 95.5 55 ILE B N 1
ATOM 1551 C CA . ILE B 1 55 ? -3.17 13.234 3.791 1 95.5 55 ILE B CA 1
ATOM 1552 C C . ILE B 1 55 ? -3.42 13.719 5.215 1 95.5 55 ILE B C 1
ATOM 1554 O O . ILE B 1 55 ? -4.066 14.75 5.426 1 95.5 55 ILE B O 1
ATOM 1558 N N . GLN B 1 56 ? -3.018 13 6.199 1 95.88 56 GLN B N 1
ATOM 1559 C CA . GLN B 1 56 ? -2.941 13.461 7.586 1 95.88 56 GLN B CA 1
ATOM 1560 C C . GLN B 1 56 ? -1.495 13.711 8 1 95.88 56 GLN B C 1
ATOM 1562 O O . GLN B 1 56 ? -0.612 12.898 7.723 1 95.88 56 GLN B O 1
ATOM 1567 N N . VAL B 1 57 ? -1.251 14.883 8.531 1 96.25 57 VAL B N 1
ATOM 1568 C CA . VAL B 1 57 ? 0.037 15.188 9.148 1 96.25 57 VAL B CA 1
ATOM 1569 C C . VAL B 1 57 ? -0.123 15.266 10.664 1 96.25 57 VAL B C 1
ATOM 1571 O O . VAL B 1 57 ? -0.854 16.125 11.172 1 96.25 57 VAL B O 1
ATOM 1574 N N . VAL B 1 58 ? 0.49 14.375 11.352 1 93.62 58 VAL B N 1
ATOM 1575 C CA . VAL B 1 58 ? 0.521 14.398 12.812 1 93.62 58 VAL B CA 1
ATOM 1576 C C . VAL B 1 58 ? 1.859 14.953 13.289 1 93.62 58 VAL B C 1
ATOM 1578 O O . VAL B 1 58 ? 2.92 14.453 12.906 1 93.62 58 VAL B O 1
ATOM 1581 N N . LYS B 1 59 ? 1.743 16 13.992 1 95.06 59 LYS B N 1
ATOM 1582 C CA . LYS B 1 59 ? 2.926 16.625 14.586 1 95.06 59 LYS B CA 1
ATOM 1583 C C . LYS B 1 59 ? 3 16.359 16.078 1 95.06 59 LYS B C 1
ATOM 1585 O O . LYS B 1 59 ? 2.01 16.531 16.797 1 95.06 59 LYS B O 1
ATOM 1590 N N . GLN B 1 60 ? 4.145 15.883 16.453 1 92.5 60 GLN B N 1
ATOM 1591 C CA . GLN B 1 60 ? 4.336 15.586 17.875 1 92.5 60 GLN B CA 1
ATOM 1592 C C . GLN B 1 60 ? 5.727 16.016 18.344 1 92.5 60 GLN B C 1
ATOM 1594 O O . GLN B 1 60 ? 6.68 15.992 17.562 1 92.5 60 GLN B O 1
ATOM 1599 N N . THR B 1 61 ? 5.797 16.547 19.547 1 91.12 61 THR B N 1
ATOM 1600 C CA . THR B 1 61 ? 7.094 16.734 20.188 1 91.12 61 THR B CA 1
ATOM 1601 C C . THR B 1 61 ? 7.656 15.398 20.656 1 91.12 61 THR B C 1
ATOM 1603 O O . THR B 1 61 ? 6.934 14.586 21.25 1 91.12 61 THR B O 1
ATOM 1606 N N . ASN B 1 62 ? 8.883 15.164 20.188 1 81.12 62 ASN B N 1
ATOM 1607 C CA . ASN B 1 62 ? 9.492 13.914 20.609 1 81.12 62 ASN B CA 1
ATOM 1608 C C . ASN B 1 62 ? 9.375 13.719 22.125 1 81.12 62 ASN B C 1
ATOM 1610 O O . ASN B 1 62 ? 9.82 14.562 22.906 1 81.12 62 ASN B O 1
ATOM 1614 N N . TYR B 1 63 ? 8.711 12.523 22.609 1 79.94 63 TYR B N 1
ATOM 1615 C CA . TYR B 1 63 ? 8.438 12.219 24 1 79.94 63 TYR B CA 1
ATOM 1616 C C . TYR B 1 63 ? 7.531 13.273 24.625 1 79.94 63 TYR B C 1
ATOM 1618 O O . TYR B 1 63 ? 7.566 13.492 25.844 1 79.94 63 TYR B O 1
ATOM 1626 N N . GLY B 1 64 ? 6.941 14.023 23.844 1 86 64 GLY B N 1
ATOM 1627 C CA . GLY B 1 64 ? 6.031 15.055 24.312 1 86 64 GLY B CA 1
ATOM 1628 C C . GLY B 1 64 ? 4.613 14.883 23.812 1 86 64 GLY B C 1
ATOM 1629 O O . GLY B 1 64 ? 4.246 13.797 23.344 1 86 64 GLY B O 1
ATOM 1630 N N . PRO B 1 65 ? 3.828 15.852 24.062 1 86.12 65 PRO B N 1
ATOM 1631 C CA . PRO B 1 65 ? 2.418 15.805 23.672 1 86.12 65 PRO B CA 1
ATOM 1632 C C . PRO B 1 65 ? 2.215 15.938 22.172 1 86.12 65 PRO B C 1
ATOM 1634 O O . PRO B 1 65 ? 3.129 16.359 21.453 1 86.12 65 PRO B O 1
ATOM 1637 N N . LEU B 1 66 ? 1.074 15.523 21.719 1 89.94 66 LEU B N 1
ATOM 1638 C CA . LEU B 1 66 ? 0.623 15.766 20.344 1 89.94 66 LEU B CA 1
ATOM 1639 C C . LEU B 1 66 ? 0.445 17.25 20.078 1 89.94 66 LEU B C 1
ATOM 1641 O O . LEU B 1 66 ? -0.196 17.953 20.875 1 89.94 66 LEU B O 1
ATOM 1645 N N . ASP B 1 67 ? 1.18 17.734 19.047 1 92.88 67 ASP B N 1
ATOM 1646 C CA . ASP B 1 67 ? 1.104 19.156 18.703 1 92.88 67 ASP B CA 1
ATOM 1647 C C . ASP B 1 67 ? -0.1 19.438 17.812 1 92.88 67 ASP B C 1
ATOM 1649 O O . ASP B 1 67 ? -0.839 20.391 18.047 1 92.88 67 ASP B O 1
ATOM 1653 N N . SER B 1 68 ? -0.284 18.641 16.797 1 94.19 68 SER B N 1
ATOM 1654 C CA . SER B 1 68 ? -1.384 18.891 15.875 1 94.19 68 SER B CA 1
ATOM 1655 C C . SER B 1 68 ? -1.676 17.688 15 1 94.19 68 SER B C 1
ATOM 1657 O O . SER B 1 68 ? -0.825 16.797 14.844 1 94.19 68 SER B O 1
ATOM 1659 N N . LYS B 1 69 ? -2.924 17.547 14.578 1 94.69 69 LYS B N 1
ATOM 1660 C CA . LYS B 1 69 ? -3.404 16.688 13.508 1 94.69 69 LYS B CA 1
ATOM 1661 C C . LYS B 1 69 ? -4.094 17.484 12.414 1 94.69 69 LYS B C 1
ATOM 1663 O O . LYS B 1 69 ? -5.117 18.125 12.656 1 94.69 69 LYS B O 1
ATOM 1668 N N . ARG B 1 70 ? -3.416 17.453 11.281 1 96.44 70 ARG B N 1
ATOM 1669 C CA . ARG B 1 70 ? -3.939 18.25 10.172 1 96.44 70 ARG B CA 1
ATOM 1670 C C . ARG B 1 70 ? -4.254 17.375 8.969 1 96.44 70 ARG B C 1
ATOM 1672 O O . ARG B 1 70 ? -3.602 16.344 8.75 1 96.44 70 ARG B O 1
ATOM 1679 N N . TYR B 1 71 ? -5.254 17.766 8.227 1 96.56 71 TYR B N 1
ATOM 1680 C CA . TYR B 1 71 ? -5.734 16.984 7.094 1 96.56 71 TYR B CA 1
ATOM 1681 C C . TYR B 1 71 ? -5.734 17.812 5.816 1 96.56 71 TYR B C 1
ATOM 1683 O O . TYR B 1 71 ? -6.098 18.984 5.832 1 96.56 71 TYR B O 1
ATOM 1691 N N . PHE B 1 72 ? -5.312 17.203 4.793 1 95.69 72 PHE B N 1
ATOM 1692 C CA . PHE B 1 72 ? -5.18 17.859 3.5 1 95.69 72 PHE B CA 1
ATOM 1693 C C . PHE B 1 72 ? -5.777 17.016 2.389 1 95.69 72 PHE B C 1
ATOM 1695 O O . PHE B 1 72 ? -5.629 15.789 2.393 1 95.69 72 PHE B O 1
ATOM 1702 N N . VAL B 1 73 ? -6.465 17.656 1.414 1 93.75 73 VAL B N 1
ATOM 1703 C CA . VAL B 1 73 ? -7.004 16.953 0.248 1 93.75 73 VAL B CA 1
ATOM 1704 C C . VAL B 1 73 ? -6.598 17.703 -1.025 1 93.75 73 VAL B C 1
ATOM 1706 O O . VAL B 1 73 ? -6.262 18.875 -0.982 1 93.75 73 VAL B O 1
ATOM 1709 N N . THR B 1 74 ? -6.5 16.922 -2.035 1 87 74 THR B N 1
ATOM 1710 C CA . THR B 1 74 ? -6.164 17.547 -3.311 1 87 74 THR B CA 1
ATOM 1711 C C . THR B 1 74 ? -7.012 16.969 -4.438 1 87 74 THR B C 1
ATOM 1713 O O . THR B 1 74 ? -7.422 15.797 -4.375 1 87 74 THR B O 1
ATOM 1716 N N . GLY B 1 75 ? -7.316 17.75 -5.281 1 77.25 75 GLY B N 1
ATOM 1717 C CA . GLY B 1 75 ? -7.914 17.297 -6.523 1 77.25 75 GLY B CA 1
ATOM 1718 C C . GLY B 1 75 ? -6.891 16.875 -7.562 1 77.25 75 GLY B C 1
ATOM 1719 O O . GLY B 1 75 ? -5.809 16.391 -7.219 1 77.25 75 GLY B O 1
ATOM 1720 N N . SER B 1 76 ? -7.188 17.016 -8.781 1 73.12 76 SER B N 1
ATOM 1721 C CA . SER B 1 76 ? -6.363 16.562 -9.898 1 73.12 76 SER B CA 1
ATOM 1722 C C . SER B 1 76 ? -5.184 17.5 -10.125 1 73.12 76 SER B C 1
ATOM 1724 O O . SER B 1 76 ? -4.184 17.109 -10.734 1 73.12 76 SER B O 1
ATOM 1726 N N . ASP B 1 77 ? -5.188 18.703 -9.531 1 73.38 77 ASP B N 1
ATOM 1727 C CA . ASP B 1 77 ? -4.152 19.688 -9.828 1 73.38 77 ASP B CA 1
ATOM 1728 C C . ASP B 1 77 ? -2.982 19.562 -8.852 1 73.38 77 ASP B C 1
ATOM 1730 O O . ASP B 1 77 ? -1.965 20.25 -9 1 73.38 77 ASP B O 1
ATOM 1734 N N . GLY B 1 78 ? -3.109 18.797 -7.871 1 76.56 78 GLY B N 1
ATOM 1735 C CA . GLY B 1 78 ? -2.008 18.562 -6.953 1 76.56 78 GLY B CA 1
ATOM 1736 C C . GLY B 1 78 ? -1.88 19.625 -5.879 1 76.56 78 GLY B C 1
ATOM 1737 O O . GLY B 1 78 ? -0.965 19.578 -5.055 1 76.56 78 GLY B O 1
ATOM 1738 N N . VAL B 1 79 ? -2.805 20.672 -5.961 1 83.19 79 VAL B N 1
ATOM 1739 C CA . VAL B 1 79 ? -2.797 21.688 -4.926 1 83.19 79 VAL B CA 1
ATOM 1740 C C . VAL B 1 79 ? -3.643 21.234 -3.738 1 83.19 79 VAL B C 1
ATOM 1742 O O . VAL B 1 79 ? -4.816 20.891 -3.9 1 83.19 79 VAL B O 1
ATOM 1745 N N . PHE B 1 80 ? -3.018 21.25 -2.637 1 93.62 80 PHE B N 1
ATOM 1746 C CA . PHE B 1 80 ? -3.711 20.719 -1.47 1 93.62 80 PHE B CA 1
ATOM 1747 C C . PHE B 1 80 ? -4.461 21.828 -0.738 1 93.62 80 PHE B C 1
ATOM 1749 O O . PHE B 1 80 ? -4.047 22.984 -0.763 1 93.62 80 PHE B O 1
ATOM 1756 N N . VAL B 1 81 ? -5.523 21.453 -0.17 1 92.88 81 VAL B N 1
ATOM 1757 C CA . VAL B 1 81 ? -6.293 22.297 0.743 1 92.88 81 VAL B CA 1
ATOM 1758 C C . VAL B 1 81 ? -6.438 21.594 2.092 1 92.88 81 VAL B C 1
ATOM 1760 O O . VAL B 1 81 ? -6.66 20.375 2.146 1 92.88 81 VAL B O 1
ATOM 1763 N N . GLU B 1 82 ? -6.223 22.359 3.117 1 96.62 82 GLU B N 1
ATOM 1764 C CA . GLU B 1 82 ? -6.414 21.812 4.457 1 96.62 82 GLU B CA 1
ATOM 1765 C C . GLU B 1 82 ? -7.898 21.734 4.812 1 96.62 82 GLU B C 1
ATOM 1767 O O . GLU B 1 82 ? -8.656 22.672 4.543 1 96.62 82 GLU B O 1
ATOM 1772 N N . VAL B 1 83 ? -8.359 20.609 5.375 1 95.06 83 VAL B N 1
ATOM 1773 C CA . VAL B 1 83 ? -9.758 20.391 5.742 1 95.06 83 VAL B CA 1
ATOM 1774 C C . VAL B 1 83 ? -9.844 19.938 7.195 1 95.06 83 VAL B C 1
ATOM 1776 O O . VAL B 1 83 ? -8.828 19.625 7.816 1 95.06 83 VAL B O 1
ATOM 1779 N N . THR B 1 84 ? -11 19.984 7.77 1 93.94 84 THR B N 1
ATOM 1780 C CA . THR B 1 84 ? -11.211 19.516 9.133 1 93.94 84 THR B CA 1
ATOM 1781 C C . THR B 1 84 ? -11.375 18 9.156 1 93.94 84 THR B C 1
ATOM 1783 O O . THR B 1 84 ? -1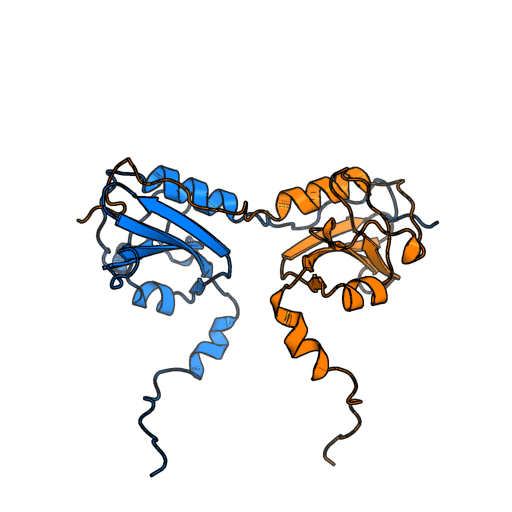1.688 17.375 8.133 1 93.94 84 THR B O 1
ATOM 1786 N N . GLU B 1 85 ? -11.141 17.391 10.305 1 92.62 85 GLU B N 1
ATOM 1787 C CA . GLU B 1 85 ? -11.391 15.969 10.484 1 92.62 85 GLU B CA 1
ATOM 1788 C C . GLU B 1 85 ? -12.844 15.625 10.172 1 92.62 85 GLU B C 1
ATOM 1790 O O . GLU B 1 85 ? -13.125 14.578 9.578 1 92.62 85 GLU B O 1
ATOM 1795 N N . GLN B 1 86 ? -13.734 16.5 10.586 1 89.75 86 GLN B N 1
ATOM 1796 C CA . GLN B 1 86 ? -15.156 16.281 10.344 1 89.75 86 GLN B CA 1
ATOM 1797 C C . GLN B 1 86 ? -15.453 16.172 8.852 1 89.75 86 GLN B C 1
ATOM 1799 O O . GLN B 1 86 ? -16.297 15.383 8.438 1 89.75 86 GLN B O 1
ATOM 1804 N N . TRP B 1 87 ? -14.766 16.969 8.109 1 90.12 87 TRP B N 1
ATOM 1805 C CA . TRP B 1 87 ? -14.961 16.891 6.664 1 90.12 87 TRP B CA 1
ATOM 1806 C C . TRP B 1 87 ? -14.594 15.516 6.129 1 90.12 87 TRP B C 1
ATOM 1808 O O . TRP B 1 87 ? -15.305 14.961 5.285 1 90.12 87 TRP B O 1
ATOM 1818 N N . LEU B 1 88 ? -13.492 14.984 6.543 1 90.06 88 LEU B N 1
ATOM 1819 C CA . LEU B 1 88 ? -13.047 13.664 6.109 1 90.06 88 LEU B CA 1
ATOM 1820 C C . LEU B 1 88 ? -14.07 12.594 6.473 1 90.06 88 LEU B C 1
ATOM 1822 O O . LEU B 1 88 ? -14.336 11.688 5.68 1 90.06 88 LEU B O 1
ATOM 1826 N N . ILE B 1 89 ? -14.602 12.695 7.684 1 84.5 89 ILE B N 1
ATOM 1827 C CA . ILE B 1 89 ? -15.586 11.734 8.164 1 84.5 89 ILE B CA 1
ATOM 1828 C C . ILE B 1 89 ? -16.828 11.789 7.285 1 84.5 89 ILE B C 1
ATOM 1830 O O . ILE B 1 89 ? -17.328 10.758 6.824 1 84.5 89 ILE B O 1
ATOM 1834 N N . ASP B 1 90 ? -17.234 12.961 7.031 1 84.31 90 ASP B N 1
ATOM 1835 C CA . ASP B 1 90 ? -18.438 13.148 6.227 1 84.31 90 ASP B CA 1
ATOM 1836 C C . ASP B 1 90 ? -18.219 12.648 4.801 1 84.31 90 ASP B C 1
ATOM 1838 O O . ASP B 1 90 ? -19.172 12.188 4.156 1 84.31 90 ASP B O 1
ATOM 1842 N N . ALA B 1 91 ? -17.031 12.742 4.383 1 85 91 ALA B N 1
ATOM 1843 C CA . ALA B 1 91 ? -16.734 12.336 3.014 1 85 91 ALA B CA 1
ATOM 1844 C C . ALA B 1 91 ? -16.375 10.859 2.945 1 85 91 ALA B C 1
ATOM 1846 O O . ALA B 1 91 ? -16 10.344 1.881 1 85 91 ALA B O 1
ATOM 1847 N N . ASN B 1 92 ? -16.375 10.172 4.047 1 84.5 92 ASN B N 1
ATOM 1848 C CA . ASN B 1 92 ? -16.203 8.727 4.152 1 84.5 92 ASN B CA 1
ATOM 1849 C C . ASN B 1 92 ? -14.789 8.305 3.771 1 84.5 92 ASN B C 1
ATOM 1851 O O . ASN B 1 92 ? -14.602 7.359 3.002 1 84.5 92 ASN B O 1
ATOM 1855 N N . PHE B 1 93 ? -13.898 9.047 4.211 1 86.5 93 PHE B N 1
ATOM 1856 C CA . PHE B 1 93 ? -12.5 8.664 4.055 1 86.5 93 PHE B CA 1
ATOM 1857 C C . PHE B 1 93 ? -12.062 7.73 5.18 1 86.5 93 PHE B C 1
ATOM 1859 O O . PHE B 1 93 ? -12.469 7.91 6.332 1 86.5 93 PHE B O 1
ATOM 1866 N N . GLU B 1 94 ? -11.219 6.789 4.832 1 82.5 94 GLU B N 1
ATOM 1867 C CA . GLU B 1 94 ? -10.641 5.871 5.812 1 82.5 94 GLU B CA 1
ATOM 1868 C C . GLU B 1 94 ? -9.117 5.883 5.746 1 82.5 94 GLU B C 1
ATOM 1870 O O . GLU B 1 94 ? -8.539 5.926 4.66 1 82.5 94 GLU B O 1
ATOM 1875 N N . LYS B 1 95 ? -8.586 5.809 6.914 1 81.88 95 LYS B N 1
ATOM 1876 C CA . LYS B 1 95 ? -7.133 5.77 7.023 1 81.88 95 LYS B CA 1
ATOM 1877 C C . LYS B 1 95 ? -6.574 4.453 6.488 1 81.88 95 LYS B C 1
ATOM 1879 O O . LYS B 1 95 ? -7.074 3.379 6.824 1 81.88 95 LYS B O 1
ATOM 1884 N N . LEU B 1 96 ? -5.574 4.668 5.625 1 75.06 96 LEU B N 1
ATOM 1885 C CA . LEU B 1 96 ? -4.863 3.488 5.152 1 75.06 96 LEU B CA 1
ATOM 1886 C C . LEU B 1 96 ? -3.732 3.115 6.105 1 75.06 96 LEU B C 1
ATOM 1888 O O . LEU B 1 96 ? -3.225 3.969 6.836 1 75.06 96 LEU B O 1
ATOM 1892 N N . ASN B 1 97 ? -3.451 1.864 6.141 1 68.81 97 ASN B N 1
ATOM 1893 C CA . ASN B 1 97 ? -2.365 1.403 7 1 68.81 97 ASN B CA 1
ATOM 1894 C C . ASN B 1 97 ? -1.002 1.649 6.359 1 68.81 97 ASN B C 1
ATOM 1896 O O . ASN B 1 97 ? -0.227 0.713 6.16 1 68.81 97 ASN B O 1
ATOM 1900 N N . THR B 1 98 ? -0.793 2.836 5.945 1 74.94 98 THR B N 1
ATOM 1901 C CA . THR B 1 98 ? 0.464 3.27 5.344 1 74.94 98 THR B CA 1
ATOM 1902 C C . THR B 1 98 ? 0.854 4.656 5.848 1 74.94 98 THR B C 1
ATOM 1904 O O . THR B 1 98 ? -0.001 5.531 6 1 74.94 98 THR B O 1
ATOM 1907 N N . PHE B 1 99 ? 2.156 4.805 6.234 1 82.94 99 PHE B N 1
ATOM 1908 C CA . PHE B 1 99 ? 2.598 6.102 6.742 1 82.94 99 PHE B CA 1
ATOM 1909 C C . PHE B 1 99 ? 4.082 6.309 6.48 1 82.94 99 PHE B C 1
ATOM 1911 O O . PHE B 1 99 ? 4.805 5.355 6.168 1 82.94 99 PHE B O 1
ATOM 1918 N N . LYS B 1 100 ? 4.41 7.527 6.508 1 85.94 100 LYS B N 1
ATOM 1919 C CA . LYS B 1 100 ? 5.805 7.949 6.496 1 85.94 100 LYS B CA 1
ATOM 1920 C C . LYS B 1 100 ? 6.129 8.812 7.711 1 85.94 100 LYS B C 1
ATOM 1922 O O . LYS B 1 100 ? 5.277 9.57 8.188 1 85.94 100 LYS B O 1
ATOM 1927 N N . ASN B 1 101 ? 7.312 8.656 8.219 1 87.56 101 ASN B N 1
ATOM 1928 C CA . ASN B 1 101 ? 7.762 9.438 9.367 1 87.56 101 ASN B CA 1
ATOM 1929 C C . ASN B 1 101 ? 8.828 10.461 8.969 1 87.56 101 ASN B C 1
ATOM 1931 O O . ASN B 1 101 ? 9.664 10.188 8.117 1 87.56 101 ASN B O 1
ATOM 1935 N N . PHE B 1 102 ? 8.719 11.602 9.617 1 90.44 102 PHE B N 1
ATOM 1936 C CA . PHE B 1 102 ? 9.719 12.656 9.469 1 90.44 102 PHE B CA 1
ATOM 1937 C C . PHE B 1 102 ? 10.125 13.211 10.836 1 90.44 102 PHE B C 1
ATOM 1939 O O . PHE B 1 102 ? 9.359 13.117 11.797 1 90.44 102 PHE B O 1
ATOM 1946 N N . LYS B 1 103 ? 11.336 13.695 10.867 1 90.62 103 LYS B N 1
ATOM 1947 C CA . LYS B 1 103 ? 11.852 14.25 12.117 1 90.62 103 LYS B CA 1
ATOM 1948 C C . LYS B 1 103 ? 12.602 15.555 11.875 1 90.62 103 LYS B C 1
ATOM 1950 O O . LYS B 1 103 ? 13.219 15.734 10.82 1 90.62 103 LYS B O 1
ATOM 1955 N N . CYS B 1 104 ? 12.422 16.453 12.758 1 93.25 104 CYS B N 1
ATOM 1956 C CA . CYS B 1 104 ? 13.234 17.656 12.844 1 93.25 104 CYS B CA 1
ATOM 1957 C C . CYS B 1 104 ? 14.031 17.688 14.141 1 93.25 104 CYS B C 1
ATOM 1959 O O . CYS B 1 104 ? 13.484 17.984 15.203 1 93.25 104 CYS B O 1
ATOM 1961 N N . ALA B 1 105 ? 15.266 17.406 14.031 1 89.94 105 ALA B N 1
ATOM 1962 C CA . ALA B 1 105 ? 16.125 17.359 15.211 1 89.94 105 ALA B CA 1
ATOM 1963 C C . ALA B 1 105 ? 16.312 18.766 15.797 1 89.94 105 ALA B C 1
ATOM 1965 O O . ALA B 1 105 ? 16.469 18.922 17 1 89.94 105 ALA B O 1
ATOM 1966 N N . THR B 1 106 ? 16.25 19.734 14.961 1 92.94 106 THR B N 1
ATOM 1967 C CA . THR B 1 106 ? 16.453 21.125 15.391 1 92.94 106 THR B CA 1
ATOM 1968 C C . THR B 1 106 ? 15.375 21.547 16.375 1 92.94 106 THR B C 1
ATOM 1970 O O . THR B 1 106 ? 15.664 22.219 17.359 1 92.94 106 THR B O 1
ATOM 1973 N N . HIS B 1 107 ? 14.164 21.141 16.156 1 94.81 107 HIS B N 1
ATOM 1974 C CA . HIS B 1 107 ? 13.047 21.578 17 1 94.81 107 HIS B CA 1
ATOM 1975 C C . HIS B 1 107 ? 12.469 20.422 17.797 1 94.81 107 HIS B C 1
ATOM 1977 O O . HIS B 1 107 ? 11.469 20.594 18.5 1 94.81 107 HIS B O 1
ATOM 1983 N N . ASN B 1 108 ? 13.094 19.25 17.719 1 94.44 108 ASN B N 1
ATOM 1984 C CA . ASN B 1 108 ? 12.648 18.047 18.438 1 94.44 108 ASN B CA 1
ATOM 1985 C C . ASN B 1 108 ? 11.195 17.719 18.094 1 94.44 108 ASN B C 1
ATOM 1987 O O . ASN B 1 108 ? 10.383 17.5 19 1 94.44 108 ASN B O 1
ATOM 1991 N N . LYS B 1 109 ? 10.898 17.75 16.828 1 93.5 109 LYS B N 1
ATOM 1992 C CA . LYS B 1 109 ? 9.547 17.469 16.359 1 93.5 109 LYS B CA 1
ATOM 1993 C C . LYS B 1 109 ? 9.531 16.203 15.516 1 93.5 109 LYS B C 1
ATOM 1995 O O . LYS B 1 109 ? 10.5 15.898 14.812 1 93.5 109 LYS B O 1
ATOM 2000 N N . PHE B 1 110 ? 8.492 15.461 15.688 1 92.31 110 PHE B N 1
ATOM 2001 C CA . PHE B 1 110 ? 8.211 14.289 14.867 1 92.31 110 PHE B CA 1
ATOM 2002 C C . PHE B 1 110 ? 6.934 14.492 14.062 1 92.31 110 PHE B C 1
ATOM 2004 O O . PHE B 1 110 ? 5.953 15.039 14.562 1 92.31 110 PHE B O 1
ATOM 2011 N N . PHE B 1 111 ? 7.008 14.07 12.789 1 92.94 111 PHE B N 1
ATOM 2012 C CA . PHE B 1 111 ? 5.852 14.148 11.906 1 92.94 111 PHE B CA 1
ATOM 2013 C C . PHE B 1 111 ? 5.504 12.781 11.344 1 92.94 111 PHE B C 1
ATOM 2015 O O . PHE B 1 111 ? 6.379 12.07 10.836 1 92.94 111 PHE B O 1
ATOM 2022 N N . GLU B 1 112 ? 4.266 12.391 11.484 1 91.81 112 GLU B N 1
ATOM 2023 C CA . GLU B 1 112 ? 3.73 11.227 10.797 1 91.81 112 GLU B CA 1
ATOM 2024 C C . GLU B 1 112 ? 2.768 11.633 9.688 1 91.81 112 GLU B C 1
ATOM 2026 O O . GLU B 1 112 ? 1.853 12.43 9.914 1 91.81 112 GLU B O 1
ATOM 2031 N N . VAL B 1 113 ? 3.088 11.141 8.516 1 93.69 113 VAL B N 1
ATOM 2032 C CA . VAL B 1 113 ? 2.238 11.414 7.363 1 93.69 113 VAL B CA 1
ATOM 2033 C C . VAL B 1 113 ? 1.481 10.156 6.961 1 93.69 113 VAL B C 1
ATOM 2035 O O . VAL B 1 113 ? 2.094 9.117 6.676 1 93.69 113 VAL B O 1
ATOM 2038 N N . ASN B 1 114 ? 0.168 10.312 6.988 1 89.44 114 ASN B N 1
ATOM 2039 C CA . ASN B 1 114 ? -0.713 9.188 6.703 1 89.44 114 ASN B CA 1
ATOM 2040 C C . ASN B 1 114 ? -1.56 9.438 5.457 1 89.44 114 ASN B C 1
ATOM 2042 O O . ASN B 1 114 ? -1.753 10.586 5.055 1 89.44 114 ASN B O 1
ATOM 2046 N N . ILE B 1 115 ? -2.035 8.344 4.887 1 89.12 115 ILE B N 1
ATOM 2047 C CA . ILE B 1 115 ? -2.891 8.438 3.709 1 89.12 115 ILE B CA 1
ATOM 2048 C C . ILE B 1 115 ? -4.293 7.934 4.043 1 89.12 115 ILE B C 1
ATOM 2050 O O . ILE B 1 115 ? -4.445 6.922 4.73 1 89.12 115 ILE B O 1
ATOM 2054 N N . TYR B 1 116 ? -5.246 8.734 3.645 1 87.56 116 TYR B N 1
ATOM 2055 C CA . TYR B 1 116 ? -6.652 8.344 3.676 1 87.56 116 TYR B CA 1
ATOM 2056 C C . TYR B 1 116 ? -7.203 8.164 2.266 1 87.56 116 TYR B C 1
ATOM 2058 O O . TYR B 1 116 ? -6.766 8.844 1.332 1 87.56 116 TYR B O 1
ATOM 2066 N N . GLN B 1 117 ? -8.086 7.199 2.164 1 83.56 117 GLN B N 1
ATOM 2067 C CA . GLN B 1 117 ? -8.797 7.008 0.905 1 83.56 117 GLN B CA 1
ATOM 2068 C C . GLN B 1 117 ? -10.305 6.859 1.141 1 83.56 117 GLN B C 1
ATOM 2070 O O . GLN B 1 117 ? -10.727 6.477 2.23 1 83.56 117 GLN B O 1
ATOM 2075 N N . LYS B 1 118 ? -10.945 7.305 0.049 1 76.31 118 LYS B N 1
ATOM 2076 C CA . LYS B 1 118 ? -12.391 7.168 0.127 1 76.31 118 LYS B CA 1
ATOM 2077 C C . LYS B 1 118 ? -12.805 5.699 0.133 1 76.31 118 LYS B C 1
ATOM 2079 O O . LYS B 1 118 ? -12.258 4.895 -0.622 1 76.31 118 LYS B O 1
ATOM 2084 N N . ASN B 1 119 ? -13.477 5.199 1.161 1 63.06 119 ASN B N 1
ATOM 2085 C CA . ASN B 1 119 ? -14.062 3.863 1.192 1 63.06 119 ASN B CA 1
ATOM 2086 C C . ASN B 1 119 ? -15.469 3.857 0.604 1 63.06 119 ASN B C 1
ATOM 2088 O O . ASN B 1 119 ? -16.391 4.457 1.17 1 63.06 119 ASN B O 1
ATOM 2092 N N . PRO B 1 120 ? -15.484 3.375 -0.553 1 53.66 120 PRO B N 1
ATOM 2093 C CA . PRO B 1 120 ? -16.859 3.391 -1.073 1 53.66 120 PRO B CA 1
ATOM 2094 C C . PRO B 1 120 ? -17.828 2.588 -0.208 1 53.66 120 PRO B C 1
ATOM 2096 O O . PRO B 1 120 ? -19.031 2.865 -0.199 1 53.66 120 PRO B O 1
ATOM 2099 N N . THR B 1 121 ? -17.312 1.479 0.364 1 46.94 121 THR B N 1
ATOM 2100 C CA . THR B 1 121 ? -18.25 0.562 0.991 1 46.94 121 THR B CA 1
ATOM 2101 C C . THR B 1 121 ? -18.766 1.129 2.312 1 46.94 121 THR B C 1
ATOM 2103 O O . THR B 1 121 ? -19.781 0.673 2.838 1 46.94 121 THR B O 1
ATOM 2106 N N . ASN B 1 122 ? -17.891 1.817 3.035 1 39.75 122 ASN B N 1
ATOM 2107 C CA . ASN B 1 122 ? -18.359 2.127 4.379 1 39.75 122 ASN B CA 1
ATOM 2108 C C . ASN B 1 122 ? -19.578 3.062 4.348 1 39.75 122 ASN B C 1
ATOM 2110 O O . ASN B 1 122 ? -19.953 3.621 5.375 1 39.75 122 ASN B O 1
ATOM 2114 N N . ALA B 1 123 ? -20.141 3.492 3.363 1 36.53 123 ALA B N 1
ATOM 2115 C CA . ALA B 1 123 ? -21.453 4.094 3.598 1 36.53 123 ALA B CA 1
ATOM 2116 C C . ALA B 1 123 ? -22.266 3.279 4.602 1 36.53 123 ALA B C 1
ATOM 2118 O O . ALA B 1 123 ? -23.188 3.799 5.227 1 36.53 123 ALA B O 1
ATOM 2119 N N . HIS B 1 124 ? -22.141 1.951 4.582 1 33.03 124 HIS B N 1
ATOM 2120 C CA . HIS B 1 124 ? -23.016 1.206 5.48 1 33.03 124 HIS B CA 1
ATOM 2121 C C . HIS B 1 124 ? -22.516 1.264 6.918 1 33.03 124 HIS B C 1
ATOM 2123 O O . HIS B 1 124 ? -23.297 1.165 7.863 1 33.03 124 HIS B O 1
ATOM 2129 N N . HIS B 1 125 ? -21.25 1.009 7.246 1 34.72 125 HIS B N 1
ATOM 2130 C CA . HIS B 1 125 ? -20.969 0.799 8.664 1 34.72 125 HIS B CA 1
ATOM 2131 C C . HIS B 1 125 ? -20.875 2.127 9.406 1 34.72 125 HIS B C 1
ATOM 2133 O O . HIS B 1 125 ? -20.547 2.156 10.594 1 34.72 125 HIS B O 1
ATOM 2139 N N . TRP B 1 126 ? -20.859 3.26 8.875 1 31.11 126 TRP B N 1
ATOM 2140 C CA . TRP B 1 126 ? -20.703 4.395 9.781 1 31.11 126 TRP B CA 1
ATOM 2141 C C . TRP B 1 126 ? -21.781 4.402 10.852 1 31.11 126 TRP B C 1
ATOM 2143 O O . TRP B 1 126 ? -21.812 5.285 11.711 1 31.11 126 TRP B O 1
ATOM 2153 N N . ARG B 1 127 ? -22.953 3.748 10.602 1 29.78 127 ARG B N 1
ATOM 2154 C CA . ARG B 1 127 ? -23.922 3.91 11.672 1 29.78 127 ARG B CA 1
ATOM 2155 C C . ARG B 1 127 ? -23.375 3.381 12.992 1 29.78 127 ARG B C 1
ATOM 2157 O O . ARG B 1 127 ? -23.875 3.725 14.062 1 29.78 127 ARG B O 1
ATOM 2164 N N . ALA B 1 128 ? -22.844 2.111 13 1 29.7 128 ALA B N 1
ATOM 2165 C CA . ALA B 1 128 ? -22.828 1.561 14.352 1 29.7 128 ALA B CA 1
ATOM 2166 C C . ALA B 1 128 ? -21.844 2.301 15.234 1 29.7 128 ALA B C 1
ATOM 2168 O O . ALA B 1 128 ? -22.109 2.562 16.406 1 29.7 128 ALA B O 1
ATOM 2169 N N . ASN B 1 129 ? -20.5 2.213 14.969 1 27.78 129 ASN B N 1
ATOM 2170 C CA . ASN B 1 129 ? -19.688 2.477 16.156 1 27.78 129 ASN B CA 1
ATOM 2171 C C . ASN B 1 129 ? -19.641 3.967 16.484 1 27.78 129 ASN B C 1
ATOM 2173 O O . ASN B 1 129 ? -18.625 4.617 16.281 1 27.78 129 ASN B O 1
ATOM 2177 N N . ILE B 1 130 ? -20.547 4.789 16.125 1 26.14 130 ILE B N 1
ATOM 2178 C CA . ILE B 1 130 ? -20.438 6.152 16.625 1 26.14 130 ILE B CA 1
ATOM 2179 C C . ILE B 1 130 ? -20.281 6.137 18.141 1 26.14 130 ILE B C 1
ATOM 2181 O O . ILE B 1 130 ? -19.375 6.77 18.688 1 26.14 130 ILE B O 1
ATOM 2185 N N . ALA B 1 131 ? -21.297 6.523 19.047 1 26.59 131 ALA B N 1
ATOM 2186 C CA . ALA B 1 131 ? -21.375 7.289 20.297 1 26.59 131 ALA B CA 1
ATOM 2187 C C . ALA B 1 131 ? -21.109 6.395 21.5 1 26.59 131 ALA B C 1
ATOM 2189 O O . ALA B 1 131 ? -21.312 6.809 22.656 1 26.59 131 ALA B O 1
ATOM 2190 N N . ARG B 1 132 ? -21.078 5.031 21.516 1 26.61 132 ARG B N 1
ATOM 2191 C CA . ARG B 1 132 ? -21.297 4.77 22.922 1 26.61 132 ARG B CA 1
ATOM 2192 C C . ARG B 1 132 ? -20.078 5.156 23.75 1 26.61 132 ARG B C 1
ATOM 2194 O O . ARG B 1 132 ? -18.938 4.805 23.406 1 26.61 132 ARG B O 1
ATOM 2201 N N . PRO B 1 133 ? -20.125 6.066 24.703 1 24.88 133 PRO B N 1
ATOM 2202 C CA . PRO B 1 133 ? -19.234 6.441 25.797 1 24.88 133 PRO B CA 1
ATOM 2203 C C . PRO B 1 133 ? -18.656 5.23 26.531 1 24.88 133 PRO B C 1
ATOM 2205 O O . PRO B 1 133 ? -19.281 4.16 26.531 1 24.88 133 PRO B O 1
ATOM 2208 N N . ALA B 1 134 ? -17.391 5.066 26.766 1 27.16 134 ALA B N 1
ATOM 2209 C CA . ALA B 1 134 ? -16.734 4.172 27.703 1 27.16 134 ALA B CA 1
ATOM 2210 C C . ALA B 1 134 ? -17.531 4.039 29 1 27.16 134 ALA B C 1
ATOM 2212 O O . ALA B 1 134 ? -17.078 3.43 29.969 1 27.16 134 ALA B O 1
ATOM 2213 N N . THR B 1 135 ? -18.734 4.547 29.188 1 23.61 135 THR B N 1
ATOM 2214 C CA . THR B 1 135 ? -19.188 4.43 30.562 1 23.61 135 THR B CA 1
ATOM 2215 C C . THR B 1 135 ? -19.453 2.969 30.922 1 23.61 135 THR B C 1
ATOM 2217 O O . THR B 1 135 ? -19.625 2.635 32.094 1 23.61 135 THR B O 1
ATOM 2220 N N . GLU B 1 136 ? -20 2.068 30.109 1 25.12 136 GLU B N 1
ATOM 2221 C CA . GLU B 1 136 ? -20.469 0.937 30.891 1 25.12 136 GLU B CA 1
ATOM 2222 C C . GLU B 1 136 ? -19.312 0.013 31.281 1 25.12 136 GLU B C 1
ATOM 2224 O O . GLU B 1 136 ? -18.781 -0.705 30.422 1 25.12 136 GLU B O 1
ATOM 2229 N N . ILE B 1 137 ? -18.344 0.52 32.25 1 21.42 137 ILE B N 1
ATOM 2230 C CA . ILE B 1 137 ? -17.453 -0.137 33.188 1 21.42 137 ILE B CA 1
ATOM 2231 C C . ILE B 1 137 ? -18.188 -1.277 33.875 1 21.42 137 ILE B C 1
ATOM 2233 O O . ILE B 1 137 ? -19.203 -1.056 34.531 1 21.42 137 ILE B O 1
ATOM 2237 N N . ASP B 1 138 ? -18.406 -2.455 33.344 1 20.59 138 ASP B N 1
ATOM 2238 C CA . ASP B 1 138 ? -18.891 -3.52 34.219 1 20.59 138 ASP B CA 1
ATOM 2239 C C . ASP B 1 138 ? -18.047 -3.625 35.469 1 20.59 138 ASP B C 1
ATOM 2241 O O . ASP B 1 138 ? -16.828 -3.83 35.406 1 20.59 138 ASP B O 1
ATOM 2245 N N . LEU B 1 139 ? -18.5 -2.766 36.531 1 19.08 139 LEU B N 1
ATOM 2246 C CA . LEU B 1 139 ? -18.5 -3.143 37.938 1 19.08 139 LEU B CA 1
ATOM 2247 C C . LEU B 1 139 ? -19.312 -4.414 38.156 1 19.08 139 LEU B C 1
ATOM 2249 O O . LEU B 1 139 ? -20.281 -4.668 37.438 1 19.08 139 LEU B O 1
#

Radius of gyration: 22.92 Å; Cα contacts (8 Å, |Δi|>4): 507; chains: 2; bounding box: 47×60×64 Å

Nearest PDB structures (foldseek):
  5v6k-assembly1_A  TM=5.282E-01  e=1.123E+00  Vibrio cholerae O1 biovar El Tor str. N16961
  5v6c-assembly3_C  TM=5.203E-01  e=1.606E+00  Vibrio cholerae O1 biovar El Tor str. N16961
  3o44-assembly1_B  TM=5.383E-01  e=2.296E+00  Vibrio cholerae 12129(1)
  5v6c-assembly1_A  TM=5.089E-01  e=1.809E+00  Vibrio cholerae O1 biovar El Tor str. N16961
  1xez-assembly1_A  TM=3.891E-01  e=3.923E+00  Vibrio cholerae

pLDDT: mean 78.08, std 21.68, range [18.73, 96.62]

Foldseek 3Di:
DDDPDDDPPDDDDPDDPPDCPVVVVLCCVQCPPPDDADADDLVPDPDLVQWFKKKWKWKDQQVGDTDDIWMWTDGPVSHIHTHDPVSCVVSQKDWDPDWDKDADPPRRMIIIMTMIGHDPPVVPPVPPDPDDDPPPPPD/DDDPDDDPPDDDDPDDPPDCPVVVVLCCVQC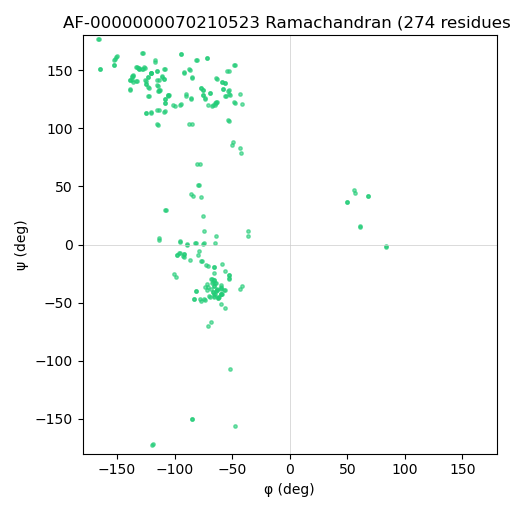PPPDDADADDLVPDPDLVQWFKKKWKWKDQQVGDTDDIWMWTDGPVSHIHIHDPVSCVVSQKDWDPDWDKDADPPRRMIIIMTMIGHDPPPVPVPPPPPDDDPPPPPD